Protein AF-A0A0U2VR67-F1 (afdb_monomer_lite)

Secondary structure (DSSP, 8-state):
----------S--------------------S-S---HHHHHHHHHHHHHHHHHHHHHHHHHHHHHTTBSSTT--SB-SSPPHHHHHHHHHHHHTS--SGGGGT--GGG--GGGHHHHHHHHHHHHHHHHHHHHHHHHHHHHHTBSS--S-TTT--GGG--B-TT--HHHHHHHHHHS-----HHHHHHHHHHHHHHHHHHHHHHHHHHHHHHEETTEE-TT--HHHHHHHHHHHTT---HHHHHHHHHHHHHHHHHHHHHHTT----------PPP-

Structure (mmCIF, N/CA/C/O backbone):
data_AF-A0A0U2VR67-F1
#
_entry.id   AF-A0A0U2VR67-F1
#
loop_
_atom_site.group_PDB
_atom_site.id
_atom_site.type_symbol
_atom_site.label_atom_id
_atom_site.label_alt_id
_atom_site.label_comp_id
_atom_site.label_asym_id
_atom_site.label_entity_id
_atom_site.label_seq_id
_atom_site.pdbx_PDB_ins_code
_atom_site.Cartn_x
_atom_site.Cartn_y
_atom_site.Cartn_z
_atom_site.occupancy
_atom_site.B_iso_or_equiv
_atom_site.auth_seq_id
_atom_site.auth_comp_id
_atom_site.auth_asym_id
_atom_site.auth_atom_id
_atom_site.pdbx_PDB_model_num
ATOM 1 N N . MET A 1 1 ? -10.948 52.887 -12.439 1.00 29.08 1 MET A N 1
ATOM 2 C CA . MET A 1 1 ? -10.586 53.189 -11.040 1.00 29.08 1 MET A CA 1
ATOM 3 C C . MET A 1 1 ? -10.569 51.850 -10.308 1.00 29.08 1 MET A C 1
ATOM 5 O O . MET A 1 1 ? -11.607 51.211 -10.337 1.00 29.08 1 MET A O 1
ATOM 9 N N . LEU A 1 2 ? -9.396 51.448 -9.772 1.00 32.97 2 LEU A N 1
ATOM 10 C CA . LEU A 1 2 ? -9.090 50.248 -8.942 1.00 32.97 2 LEU A CA 1
ATOM 11 C C . LEU A 1 2 ? -9.252 48.885 -9.667 1.00 32.97 2 LEU A C 1
ATOM 13 O O . LEU A 1 2 ? -10.352 48.559 -10.080 1.00 32.97 2 LEU A O 1
ATOM 17 N N . LYS A 1 3 ? -8.256 48.034 -9.977 1.00 25.97 3 LYS A N 1
ATOM 18 C CA . LYS A 1 3 ? -6.898 47.690 -9.478 1.00 25.97 3 LYS A CA 1
ATOM 19 C C . LYS A 1 3 ? -6.829 47.134 -8.046 1.00 25.97 3 LYS A C 1
ATOM 21 O O . LYS A 1 3 ? -6.960 47.918 -7.116 1.00 25.97 3 LYS A O 1
ATOM 26 N N . PHE A 1 4 ? -6.607 45.813 -7.942 1.00 26.59 4 PHE A N 1
ATOM 27 C CA . PHE A 1 4 ? -5.600 45.044 -7.159 1.00 26.59 4 PHE A CA 1
ATOM 28 C C . PHE A 1 4 ? -6.009 43.546 -7.243 1.00 26.59 4 PHE A C 1
ATOM 30 O O . PHE A 1 4 ? -7.147 43.225 -6.923 1.00 26.59 4 PHE A O 1
ATOM 37 N N . GLU A 1 5 ? -5.295 42.636 -7.930 1.00 25.64 5 GLU A N 1
ATOM 38 C CA . GLU A 1 5 ? -4.013 41.972 -7.560 1.00 25.64 5 GLU A CA 1
ATOM 39 C C . GLU A 1 5 ? -4.102 41.291 -6.174 1.00 25.64 5 GLU A C 1
ATOM 41 O O . GLU A 1 5 ? -4.457 41.950 -5.210 1.00 25.64 5 GLU A O 1
ATOM 46 N N . GLY A 1 6 ? -3.811 40.006 -5.950 1.00 23.75 6 GLY A N 1
ATOM 47 C CA . GLY A 1 6 ? -3.212 38.949 -6.760 1.00 23.75 6 GLY A CA 1
ATOM 48 C C . GLY A 1 6 ? -3.053 37.660 -5.924 1.00 23.75 6 GLY A C 1
ATOM 49 O O . GLY A 1 6 ? -3.634 37.536 -4.851 1.00 23.75 6 GLY A O 1
ATOM 50 N N . PHE A 1 7 ? -2.198 36.764 -6.425 1.00 28.36 7 PHE A N 1
ATOM 51 C CA . PHE A 1 7 ? -1.611 35.574 -5.785 1.00 28.36 7 PHE A CA 1
ATOM 52 C C . PHE A 1 7 ? -2.340 34.219 -5.906 1.00 28.36 7 PHE A C 1
ATOM 54 O O . PHE A 1 7 ? -3.269 33.901 -5.174 1.00 28.36 7 PHE A O 1
ATOM 61 N N . GLY A 1 8 ? -1.788 33.363 -6.780 1.00 27.86 8 GLY A N 1
ATOM 62 C CA . GLY A 1 8 ? -1.538 31.972 -6.392 1.00 27.86 8 GLY A CA 1
ATOM 63 C C . GLY A 1 8 ? -2.266 30.843 -7.121 1.00 27.86 8 GLY A C 1
ATOM 64 O O . GLY A 1 8 ? -2.363 29.769 -6.546 1.00 27.86 8 GLY A O 1
ATOM 65 N N . ARG A 1 9 ? -2.755 31.007 -8.359 1.00 27.58 9 ARG A N 1
ATOM 66 C CA . ARG A 1 9 ? -3.125 29.848 -9.207 1.00 27.58 9 ARG A CA 1
ATOM 67 C C . ARG A 1 9 ? -1.921 29.352 -10.008 1.00 27.58 9 ARG A C 1
ATOM 69 O O . ARG A 1 9 ? -1.903 29.419 -11.231 1.00 27.58 9 ARG A O 1
ATOM 76 N N . GLU A 1 10 ? -0.920 28.861 -9.294 1.00 32.91 10 GLU A N 1
ATOM 77 C CA . GLU A 1 10 ? 0.080 27.940 -9.831 1.00 32.91 10 GLU A CA 1
ATOM 78 C C . GLU A 1 10 ? 0.024 26.650 -9.010 1.00 32.91 10 GLU A C 1
ATOM 80 O O . GLU A 1 10 ? -0.264 26.718 -7.819 1.00 32.91 10 GLU A O 1
ATOM 85 N N . LYS A 1 11 ? 0.330 25.512 -9.649 1.00 31.08 11 LYS A N 1
ATOM 86 C CA . LYS A 1 11 ? 0.384 24.129 -9.118 1.00 31.08 11 LYS A CA 1
ATOM 87 C C . LYS A 1 11 ? -0.754 23.164 -9.465 1.00 31.08 11 LYS A C 1
ATOM 89 O O . LYS A 1 11 ? -0.976 22.214 -8.738 1.00 31.08 11 LYS A O 1
ATOM 94 N N . VAL A 1 12 ? -1.390 23.295 -10.630 1.00 33.47 12 VAL A N 1
ATOM 95 C CA . VAL A 1 12 ? -2.018 22.116 -11.263 1.00 33.47 12 VAL A CA 1
ATOM 96 C C . VAL A 1 12 ? -1.742 22.141 -12.762 1.00 33.47 12 VAL A C 1
ATOM 98 O O . VAL A 1 12 ? -2.605 22.448 -13.581 1.00 33.47 12 VAL A O 1
ATOM 101 N N . LYS A 1 13 ? -0.493 21.860 -13.138 1.00 26.84 13 LYS A N 1
ATOM 102 C CA . LYS A 1 13 ? -0.198 21.376 -14.488 1.00 26.84 13 LYS A CA 1
ATOM 103 C C . LYS A 1 13 ? -0.127 19.860 -14.394 1.00 26.84 13 LYS A C 1
ATOM 105 O O . LYS A 1 13 ? 0.879 19.318 -13.960 1.00 26.84 13 LYS A O 1
ATOM 110 N N . LYS A 1 14 ? -1.241 19.226 -14.767 1.00 32.34 14 LYS A N 1
ATOM 111 C CA . LYS A 1 14 ? -1.333 17.818 -15.155 1.00 32.34 14 LYS A CA 1
ATOM 112 C C . LYS A 1 14 ? -0.091 17.449 -15.967 1.00 32.34 14 LYS A C 1
ATOM 114 O O . LYS A 1 14 ? 0.096 17.995 -17.056 1.00 32.34 14 LYS A O 1
ATOM 119 N N . ILE A 1 15 ? 0.738 16.550 -15.448 1.00 32.91 15 ILE A N 1
ATOM 120 C CA . ILE A 1 15 ? 1.781 15.884 -16.228 1.00 32.91 15 ILE A CA 1
ATOM 121 C C . ILE A 1 15 ? 1.063 14.802 -17.035 1.00 32.91 15 ILE A C 1
ATOM 123 O O . ILE A 1 15 ? 1.080 13.628 -16.713 1.00 32.91 15 ILE A O 1
ATOM 127 N N . ILE A 1 16 ? 0.339 15.243 -18.060 1.00 37.31 16 ILE A N 1
ATOM 128 C CA . ILE A 1 16 ? 0.017 14.415 -19.213 1.00 37.31 16 ILE A CA 1
ATOM 129 C C . ILE A 1 16 ? 1.003 14.892 -20.273 1.00 37.31 16 ILE A C 1
ATOM 131 O O . ILE A 1 16 ? 0.710 15.813 -21.037 1.00 37.31 16 ILE A O 1
ATOM 135 N N . TYR A 1 17 ? 2.206 14.321 -20.279 1.00 30.78 17 TYR A N 1
ATOM 136 C CA . TYR A 1 17 ? 3.020 14.349 -21.488 1.00 30.78 17 TYR A CA 1
ATOM 137 C C . TYR A 1 17 ? 2.596 13.159 -22.339 1.00 30.78 17 TYR A C 1
ATOM 139 O O . TYR A 1 17 ? 3.186 12.087 -22.324 1.00 30.78 17 TYR A O 1
ATOM 147 N N . ILE A 1 18 ? 1.510 13.396 -23.077 1.00 34.84 18 ILE A N 1
ATOM 148 C CA . ILE A 1 18 ? 1.214 12.698 -24.321 1.00 34.84 18 ILE A CA 1
ATOM 149 C C . ILE A 1 18 ? 2.479 12.733 -25.179 1.00 34.84 18 ILE A C 1
ATOM 151 O O . ILE A 1 18 ? 2.999 13.801 -25.504 1.00 34.84 18 ILE A O 1
ATOM 155 N N . ILE A 1 19 ? 2.933 11.537 -25.536 1.00 46.66 19 ILE A N 1
ATOM 156 C CA . ILE A 1 19 ? 3.817 11.196 -26.647 1.00 46.66 19 ILE A CA 1
ATOM 157 C C . ILE A 1 19 ? 3.742 12.243 -27.769 1.00 46.66 19 ILE A C 1
ATOM 159 O O . ILE A 1 19 ? 2.814 12.220 -28.574 1.00 46.66 19 ILE A O 1
ATOM 163 N N . VAL A 1 20 ? 4.752 13.114 -27.857 1.00 37.44 20 VAL A N 1
ATOM 164 C CA . VAL A 1 20 ? 5.219 13.724 -29.113 1.00 37.44 20 VAL A CA 1
ATOM 165 C C . VAL A 1 20 ? 6.720 14.023 -28.993 1.00 37.44 20 VAL A C 1
ATOM 167 O O . VAL A 1 20 ? 7.146 15.172 -28.970 1.00 37.44 20 VAL A O 1
ATOM 170 N N . ILE A 1 21 ? 7.554 12.984 -28.976 1.00 36.94 21 ILE A N 1
ATOM 171 C CA . ILE A 1 21 ? 8.867 13.077 -29.634 1.00 36.94 21 ILE A CA 1
ATOM 172 C C . ILE A 1 21 ? 8.792 12.168 -30.862 1.00 36.94 21 ILE A C 1
ATOM 174 O O . ILE A 1 21 ? 9.460 11.151 -30.995 1.00 36.94 21 ILE A O 1
ATOM 178 N N . ILE A 1 22 ? 7.865 12.507 -31.764 1.00 43.94 22 ILE A N 1
ATOM 179 C CA . ILE A 1 22 ? 7.882 12.010 -33.136 1.00 43.94 22 ILE A CA 1
ATOM 180 C C . ILE A 1 22 ? 8.526 13.100 -33.978 1.00 43.94 22 ILE A C 1
ATOM 182 O O . ILE A 1 22 ? 7.952 14.169 -34.168 1.00 43.94 22 ILE A O 1
ATOM 186 N N . GLY A 1 23 ? 9.672 12.763 -34.560 1.00 38.38 23 GLY A N 1
ATOM 187 C CA . GLY A 1 23 ? 10.041 13.292 -35.863 1.00 38.38 23 GLY A CA 1
ATOM 188 C C . GLY A 1 23 ? 11.130 14.349 -35.862 1.00 38.38 23 GLY A C 1
ATOM 189 O O . GLY A 1 23 ? 10.872 15.502 -36.178 1.00 38.38 23 GLY A O 1
ATOM 190 N N . SER A 1 24 ? 12.373 13.904 -35.715 1.00 35.94 24 SER A N 1
ATOM 191 C CA . SER A 1 24 ? 13.436 14.395 -36.591 1.00 35.94 24 SER A CA 1
ATOM 192 C C . SER A 1 24 ? 14.628 13.447 -36.551 1.00 35.94 24 SER A C 1
ATOM 194 O O . SER A 1 24 ? 15.535 13.614 -35.743 1.00 35.94 24 SER A O 1
ATOM 196 N N . ILE A 1 25 ? 14.666 12.495 -37.492 1.00 40.94 25 ILE A N 1
ATOM 197 C CA . ILE A 1 25 ? 15.941 11.968 -37.999 1.00 40.94 25 ILE A CA 1
ATOM 198 C C . ILE A 1 25 ? 16.571 13.126 -38.785 1.00 40.94 25 ILE A C 1
ATOM 200 O O . ILE A 1 25 ? 16.468 13.218 -40.008 1.00 40.94 25 ILE A O 1
ATOM 204 N N . GLY A 1 26 ? 17.115 14.098 -38.058 1.00 39.12 26 GLY A N 1
ATOM 205 C CA . GLY A 1 26 ? 17.893 15.184 -38.622 1.00 39.12 26 GLY A CA 1
ATOM 206 C C . GLY A 1 26 ? 19.278 14.647 -38.911 1.00 39.12 26 GLY A C 1
ATOM 207 O O . GLY A 1 26 ? 20.152 14.773 -38.063 1.00 39.12 26 GLY A O 1
ATOM 208 N N . ILE A 1 27 ? 19.451 14.037 -40.090 1.00 48.00 27 ILE A N 1
ATOM 209 C CA . ILE A 1 27 ? 20.766 13.665 -40.610 1.00 48.00 27 ILE A CA 1
ATOM 210 C C . ILE A 1 27 ? 21.625 14.928 -40.630 1.00 48.00 27 ILE A C 1
ATOM 212 O O . ILE A 1 27 ? 21.532 15.736 -41.552 1.00 48.00 27 ILE A O 1
ATOM 216 N N . CYS A 1 28 ? 22.486 15.070 -39.632 1.00 44.22 28 CYS A N 1
ATOM 217 C CA . CYS A 1 28 ? 23.573 16.041 -39.639 1.00 44.22 28 CYS A CA 1
ATOM 218 C C . CYS A 1 28 ? 24.905 15.336 -39.379 1.00 44.22 28 CYS A C 1
ATOM 220 O O . CYS A 1 28 ? 25.795 15.871 -38.733 1.00 44.22 28 CYS A O 1
ATOM 222 N N . PHE A 1 29 ? 25.087 14.168 -40.000 1.00 47.03 29 PHE A N 1
ATOM 223 C CA . PHE A 1 29 ? 26.407 13.572 -40.234 1.00 47.03 29 PHE A CA 1
ATOM 224 C C . PHE A 1 29 ? 27.179 14.262 -41.384 1.00 47.03 29 PHE A C 1
ATOM 226 O O . PHE A 1 29 ? 28.139 13.720 -41.929 1.00 47.03 29 PHE A O 1
ATOM 233 N N . LEU A 1 30 ? 26.742 15.451 -41.813 1.00 48.75 30 LEU A N 1
ATOM 234 C CA . LEU A 1 30 ? 27.303 16.182 -42.950 1.00 48.75 30 LEU A CA 1
ATOM 235 C C . LEU A 1 30 ? 28.079 17.407 -42.479 1.00 48.75 30 LEU A C 1
ATOM 237 O O . LEU A 1 30 ? 27.699 18.550 -42.720 1.00 48.75 30 LEU A O 1
ATOM 241 N N . GLY A 1 31 ? 29.207 17.151 -41.826 1.00 44.34 31 GLY A N 1
ATOM 242 C CA . GLY A 1 31 ? 30.124 18.215 -41.461 1.00 44.34 31 GLY A CA 1
ATOM 243 C C . GLY A 1 31 ? 31.459 17.723 -40.935 1.00 44.34 31 GLY A C 1
ATOM 244 O O . GLY A 1 31 ? 31.757 18.015 -39.793 1.00 44.34 31 GLY A O 1
ATOM 245 N N . ILE A 1 32 ? 32.256 17.011 -41.745 1.00 42.25 32 ILE A N 1
ATOM 246 C CA . ILE A 1 32 ? 33.697 17.279 -41.944 1.00 42.25 32 ILE A CA 1
ATOM 247 C C . ILE A 1 32 ? 34.245 16.426 -43.108 1.00 42.25 32 ILE A C 1
ATOM 249 O O . ILE A 1 32 ? 33.842 15.298 -43.372 1.00 42.25 32 ILE A O 1
ATOM 253 N N . ARG A 1 33 ? 35.122 17.089 -43.861 1.00 41.94 33 ARG A N 1
ATOM 254 C CA . ARG A 1 33 ? 35.670 16.824 -45.194 1.00 41.94 33 ARG A CA 1
ATOM 255 C C . ARG A 1 33 ? 36.552 15.571 -45.335 1.00 41.94 33 ARG A C 1
ATOM 257 O O . ARG A 1 33 ? 37.476 15.363 -44.565 1.00 41.94 33 ARG A O 1
ATOM 264 N N . SER A 1 34 ? 36.331 14.874 -46.455 1.00 50.69 34 SER A N 1
ATOM 265 C CA . SER A 1 34 ? 37.327 14.298 -47.384 1.00 50.69 34 SER A CA 1
ATOM 266 C C . SER A 1 34 ? 38.571 13.596 -46.807 1.00 50.69 34 SER A C 1
ATOM 268 O O . SER A 1 34 ? 39.655 14.172 -46.790 1.00 50.69 34 SER A O 1
ATOM 270 N N . ASN A 1 35 ? 38.426 12.319 -46.452 1.00 48.91 35 ASN A N 1
ATOM 271 C CA . ASN A 1 35 ? 39.050 11.166 -47.126 1.00 48.91 35 ASN A CA 1
ATOM 272 C C . ASN A 1 35 ? 38.434 9.916 -46.471 1.00 48.91 35 ASN A C 1
ATOM 274 O O . ASN A 1 35 ? 38.693 9.633 -45.307 1.00 48.91 35 ASN A O 1
ATOM 278 N N . MET A 1 36 ? 37.494 9.257 -47.150 1.00 51.44 36 MET A N 1
ATOM 279 C CA . MET A 1 36 ? 36.673 8.206 -46.541 1.00 51.44 36 MET A CA 1
ATOM 280 C C . MET A 1 36 ? 37.451 6.895 -46.417 1.00 51.44 36 MET A C 1
ATOM 282 O O . MET A 1 36 ? 37.454 6.087 -47.344 1.00 51.44 36 MET A O 1
ATOM 286 N N . ASP A 1 37 ? 38.043 6.650 -45.252 1.00 65.88 37 ASP A N 1
ATOM 287 C CA . ASP A 1 37 ? 38.474 5.305 -44.886 1.00 65.88 37 ASP A CA 1
ATOM 288 C C . ASP A 1 37 ? 37.240 4.406 -44.716 1.00 65.88 37 ASP A C 1
ATOM 290 O O . ASP A 1 37 ? 36.271 4.750 -44.032 1.00 65.88 37 ASP A O 1
ATOM 294 N N . GLN A 1 38 ? 37.271 3.226 -45.341 1.00 69.38 38 GLN A N 1
ATOM 295 C CA . GLN A 1 38 ? 36.195 2.226 -45.290 1.00 69.38 38 GLN A CA 1
ATOM 296 C C . GLN A 1 38 ? 35.821 1.840 -43.844 1.00 69.38 38 GLN A C 1
ATOM 298 O O . GLN A 1 38 ? 34.693 1.434 -43.571 1.00 69.38 38 GLN A O 1
ATOM 303 N N . GLU A 1 39 ? 36.761 1.989 -42.910 1.00 66.94 39 GLU A N 1
ATOM 304 C CA . GLU A 1 39 ? 36.570 1.744 -41.482 1.00 66.94 39 GLU A CA 1
ATOM 305 C C . GLU A 1 39 ? 35.612 2.752 -40.826 1.00 66.94 39 GLU A C 1
ATOM 307 O O . GLU A 1 39 ? 34.780 2.362 -40.009 1.00 66.94 39 GLU A O 1
ATOM 312 N N . TYR A 1 40 ? 35.673 4.030 -41.212 1.00 68.88 40 TYR A N 1
ATOM 313 C CA . TYR A 1 40 ? 34.804 5.063 -40.647 1.00 68.88 40 TYR A CA 1
ATOM 314 C C . TYR A 1 40 ? 33.347 4.865 -41.076 1.00 68.88 40 TYR A C 1
ATOM 316 O O . TYR A 1 40 ? 32.454 4.887 -40.237 1.00 68.88 40 TYR A O 1
ATOM 324 N N . GLN A 1 41 ? 33.102 4.564 -42.357 1.00 69.12 41 GLN A N 1
ATOM 325 C CA . GLN A 1 41 ? 31.749 4.263 -42.848 1.00 69.12 41 GLN A CA 1
ATOM 326 C C . GLN A 1 41 ? 31.124 3.064 -42.127 1.00 69.12 41 GLN A C 1
ATOM 328 O O . GLN A 1 41 ? 29.969 3.127 -41.720 1.00 69.12 41 GLN A O 1
ATOM 333 N N . ARG A 1 42 ? 31.903 2.003 -41.871 1.00 73.81 42 ARG A N 1
ATOM 334 C CA . ARG A 1 42 ? 31.421 0.843 -41.102 1.00 73.81 42 ARG A CA 1
ATOM 335 C C . ARG A 1 42 ? 31.013 1.213 -39.675 1.00 73.81 42 ARG A C 1
ATOM 337 O O . ARG A 1 42 ? 30.021 0.680 -39.188 1.00 73.81 42 ARG A O 1
ATOM 344 N N . LYS A 1 43 ? 31.748 2.117 -39.016 1.00 74.12 43 LYS A N 1
ATOM 345 C CA . LYS A 1 43 ? 31.397 2.617 -37.674 1.00 74.12 43 LYS A CA 1
ATOM 346 C C . LYS A 1 43 ? 30.098 3.423 -37.701 1.00 74.12 43 LYS A C 1
ATOM 348 O O . LYS A 1 43 ? 29.245 3.216 -36.845 1.00 74.12 43 LYS A O 1
ATOM 353 N N . VAL A 1 44 ? 29.905 4.263 -38.719 1.00 72.81 44 VAL A N 1
ATOM 354 C CA . VAL A 1 44 ? 28.663 5.031 -38.906 1.00 72.81 44 VAL A CA 1
ATOM 355 C C . VAL A 1 44 ? 27.467 4.117 -39.185 1.00 72.81 44 VAL A C 1
ATOM 357 O O . VAL A 1 44 ? 26.413 4.285 -38.574 1.00 72.81 44 VAL A O 1
ATOM 360 N N . ASP A 1 45 ? 27.618 3.127 -40.065 1.00 76.38 45 ASP A N 1
ATOM 361 C CA . ASP A 1 45 ? 26.551 2.172 -40.384 1.00 76.38 45 ASP A CA 1
ATOM 362 C C . ASP A 1 45 ? 26.187 1.299 -39.174 1.00 76.38 45 ASP A C 1
ATOM 364 O O . ASP A 1 45 ? 25.004 1.080 -38.895 1.00 76.38 45 ASP A O 1
ATOM 368 N N . TYR A 1 46 ? 27.191 0.853 -38.410 1.00 81.00 46 TYR A N 1
ATOM 369 C CA . TYR A 1 46 ? 26.984 0.141 -37.149 1.00 81.00 46 TYR A CA 1
ATOM 370 C C . TYR A 1 46 ? 26.241 1.009 -36.127 1.00 81.00 46 TYR A C 1
ATOM 372 O O . TYR A 1 46 ? 25.256 0.546 -35.548 1.00 81.00 46 TYR A O 1
ATOM 380 N N . ALA A 1 47 ? 26.652 2.268 -35.944 1.00 76.75 47 ALA A N 1
ATOM 381 C CA . ALA A 1 47 ? 25.990 3.195 -35.032 1.00 76.75 47 ALA A CA 1
ATOM 382 C C . ALA A 1 47 ? 24.522 3.408 -35.429 1.00 76.75 47 ALA A C 1
ATOM 384 O O . ALA A 1 47 ? 23.636 3.186 -34.609 1.00 76.75 47 ALA A O 1
ATOM 385 N N . LYS A 1 48 ? 24.235 3.703 -36.705 1.00 78.50 48 LYS A N 1
ATOM 386 C CA . LYS A 1 48 ? 22.860 3.874 -37.213 1.00 78.50 48 LYS A CA 1
ATOM 387 C C . LYS A 1 48 ? 21.990 2.637 -37.008 1.00 78.50 48 LYS A C 1
ATOM 389 O O . LYS A 1 48 ? 20.847 2.750 -36.564 1.00 78.50 48 LYS A O 1
ATOM 394 N N . SER A 1 49 ? 22.510 1.452 -37.336 1.00 82.25 49 SER A N 1
ATOM 395 C CA . SER A 1 49 ? 21.769 0.204 -37.132 1.00 82.25 49 SER A CA 1
ATOM 396 C C . SER A 1 49 ? 21.522 -0.069 -35.651 1.00 82.25 49 SER A C 1
ATOM 398 O O . SER A 1 49 ? 20.458 -0.576 -35.299 1.00 82.25 49 SER A O 1
ATOM 400 N N . THR A 1 50 ? 22.491 0.246 -34.793 1.00 83.25 50 THR A N 1
ATOM 401 C CA . THR A 1 50 ? 22.371 0.052 -33.347 1.00 83.25 50 THR A CA 1
ATOM 402 C C . THR A 1 50 ? 21.338 1.013 -32.770 1.00 83.25 50 THR A C 1
ATOM 404 O O . THR A 1 50 ? 20.415 0.535 -32.127 1.00 83.25 50 THR A O 1
ATOM 407 N N . ILE A 1 51 ? 21.384 2.312 -33.098 1.00 81.75 51 ILE A N 1
ATOM 408 C CA . ILE A 1 51 ? 20.368 3.299 -32.681 1.00 81.75 51 ILE A CA 1
ATOM 409 C C . ILE A 1 51 ? 18.968 2.809 -33.043 1.00 81.75 51 ILE A C 1
ATOM 411 O O . ILE A 1 51 ? 18.110 2.708 -32.177 1.00 81.75 51 ILE A O 1
ATOM 415 N N . LYS A 1 52 ? 18.744 2.413 -34.304 1.00 84.88 52 LYS A N 1
ATOM 416 C CA . LYS A 1 52 ? 17.433 1.916 -34.748 1.00 84.88 52 LYS A CA 1
ATOM 417 C C . LYS A 1 52 ? 16.947 0.726 -33.913 1.00 84.88 52 LYS A C 1
ATOM 419 O O . LYS A 1 52 ? 15.757 0.634 -33.609 1.00 84.88 52 LYS A O 1
ATOM 424 N N . ASN A 1 53 ? 17.851 -0.191 -33.570 1.00 88.44 53 ASN A N 1
ATOM 425 C CA . ASN A 1 53 ? 17.527 -1.357 -32.754 1.00 88.44 53 ASN A CA 1
ATOM 426 C C . ASN A 1 53 ? 17.233 -0.970 -31.299 1.00 88.44 53 ASN A C 1
ATOM 428 O O . ASN A 1 53 ? 16.258 -1.468 -30.742 1.00 88.44 53 ASN A O 1
ATOM 432 N N . GLU A 1 54 ? 18.022 -0.078 -30.700 1.00 87.94 54 GLU A N 1
ATOM 433 C CA . GLU A 1 54 ? 17.812 0.393 -29.327 1.00 87.94 54 GLU A CA 1
ATOM 434 C C . GLU A 1 54 ? 16.533 1.230 -29.206 1.00 87.94 54 GLU A C 1
ATOM 436 O O . GLU A 1 54 ? 15.732 0.972 -28.317 1.00 87.94 54 GLU A O 1
ATOM 441 N N . THR A 1 55 ? 16.226 2.110 -30.163 1.00 86.88 55 THR A N 1
ATOM 442 C CA . THR A 1 55 ? 14.928 2.807 -30.227 1.00 86.88 55 THR A CA 1
ATOM 443 C C . THR A 1 55 ? 13.757 1.818 -30.280 1.00 86.88 55 THR A C 1
ATOM 445 O O . THR A 1 55 ? 12.720 2.022 -29.649 1.00 86.88 55 THR A O 1
ATOM 448 N N . ALA A 1 56 ? 13.896 0.715 -31.024 1.00 89.12 56 ALA A N 1
ATOM 449 C CA . ALA A 1 56 ? 12.872 -0.328 -31.065 1.00 89.12 56 ALA A CA 1
ATOM 450 C C . ALA A 1 56 ? 12.782 -1.126 -29.752 1.00 89.12 56 ALA A C 1
ATOM 452 O O . ALA A 1 56 ? 11.695 -1.594 -29.403 1.00 89.12 56 ALA A O 1
ATOM 453 N N . LYS A 1 57 ? 13.893 -1.296 -29.023 1.00 93.06 57 LYS A N 1
ATOM 454 C CA . LYS A 1 57 ? 13.891 -1.881 -27.675 1.00 93.06 57 LYS A CA 1
ATOM 455 C C . LYS A 1 57 ? 13.221 -0.950 -26.674 1.00 93.06 57 LYS A C 1
ATOM 457 O O . LYS A 1 57 ? 12.316 -1.418 -26.001 1.00 93.06 57 LYS A O 1
ATOM 462 N N . VAL A 1 58 ? 13.560 0.340 -26.652 1.00 92.25 58 VAL A N 1
ATOM 463 C CA . VAL A 1 58 ? 12.916 1.350 -25.791 1.00 92.25 58 VAL A CA 1
ATOM 464 C C . VAL A 1 58 ? 11.395 1.278 -25.926 1.00 92.25 58 VAL A C 1
ATOM 466 O O . VAL A 1 58 ? 10.701 1.097 -24.935 1.00 92.25 58 VAL A O 1
ATOM 469 N N . LYS A 1 59 ? 10.868 1.278 -27.158 1.00 91.19 59 LYS A N 1
ATOM 470 C CA . LYS A 1 59 ? 9.416 1.165 -27.415 1.00 91.19 59 LYS A CA 1
ATOM 471 C C . LYS A 1 59 ? 8.801 -0.143 -26.921 1.00 91.19 59 LYS A C 1
ATOM 473 O O . LYS A 1 59 ? 7.634 -0.186 -26.546 1.00 91.19 59 LYS A O 1
ATOM 478 N N . ARG A 1 60 ? 9.558 -1.237 -26.983 1.00 95.12 60 ARG A N 1
ATOM 479 C CA . ARG A 1 60 ? 9.103 -2.542 -26.494 1.00 95.12 60 ARG A CA 1
ATOM 480 C C . ARG A 1 60 ? 9.047 -2.560 -24.972 1.00 95.12 60 ARG A C 1
ATOM 482 O O . ARG A 1 60 ? 8.055 -3.039 -24.438 1.00 95.12 60 ARG A O 1
ATOM 489 N N . ILE A 1 61 ? 10.085 -2.040 -24.323 1.00 95.94 61 ILE A N 1
ATOM 490 C CA . ILE A 1 61 ? 10.173 -1.945 -22.867 1.00 95.94 61 ILE A CA 1
ATOM 491 C C . ILE A 1 61 ? 9.070 -1.016 -22.350 1.00 95.94 61 ILE A C 1
ATOM 493 O O . ILE A 1 61 ? 8.349 -1.407 -21.444 1.00 95.94 61 ILE A O 1
ATOM 497 N N . ASP A 1 62 ? 8.852 0.143 -22.980 1.00 94.12 62 ASP A N 1
ATOM 498 C CA . ASP A 1 62 ? 7.758 1.064 -22.623 1.00 94.12 62 ASP A CA 1
ATOM 499 C C . ASP A 1 62 ? 6.395 0.361 -22.667 1.00 94.12 62 ASP A C 1
ATOM 501 O O . ASP A 1 62 ? 5.611 0.441 -21.728 1.00 94.12 62 ASP A O 1
ATOM 505 N N . LYS A 1 63 ? 6.151 -0.444 -23.708 1.00 93.94 63 LYS A N 1
ATOM 506 C CA . LYS A 1 63 ? 4.929 -1.248 -23.801 1.00 93.94 63 LYS A CA 1
ATOM 507 C C . LYS A 1 63 ? 4.819 -2.308 -22.697 1.00 93.94 63 LYS A C 1
ATOM 509 O O . LYS A 1 63 ? 3.713 -2.604 -22.260 1.00 93.94 63 LYS A O 1
ATOM 514 N N . GLN A 1 64 ? 5.929 -2.911 -22.270 1.00 94.81 64 GLN A N 1
ATOM 515 C CA . GLN A 1 64 ? 5.928 -3.852 -21.143 1.00 94.81 64 GLN A CA 1
ATOM 516 C C . GLN A 1 64 ? 5.655 -3.133 -19.818 1.00 94.81 64 GLN A C 1
ATOM 518 O O . GLN A 1 64 ? 4.914 -3.660 -18.999 1.00 94.81 64 GLN A O 1
ATOM 523 N N . ILE A 1 65 ? 6.196 -1.925 -19.634 1.00 95.12 65 ILE A N 1
ATOM 524 C CA . ILE A 1 65 ? 5.910 -1.065 -18.480 1.00 95.12 65 ILE A CA 1
ATOM 525 C C . ILE A 1 65 ? 4.428 -0.683 -18.443 1.00 95.12 65 ILE A C 1
ATOM 527 O O . ILE A 1 65 ? 3.797 -0.827 -17.404 1.00 95.12 65 ILE A O 1
ATOM 531 N N . GLN A 1 66 ? 3.842 -0.276 -19.572 1.00 93.75 66 GLN A N 1
ATOM 532 C CA . GLN A 1 66 ? 2.411 0.054 -19.665 1.00 93.75 66 GLN A CA 1
ATOM 533 C C . GLN A 1 66 ? 1.506 -1.105 -19.237 1.00 93.75 66 GLN A C 1
ATOM 535 O O . GLN A 1 66 ? 0.461 -0.883 -18.641 1.00 93.75 66 GLN A O 1
ATOM 540 N N . GLN A 1 67 ? 1.920 -2.352 -19.482 1.00 93.19 67 GLN A N 1
ATOM 541 C CA . GLN A 1 67 ? 1.178 -3.541 -19.047 1.00 93.19 67 GLN A CA 1
ATOM 542 C C . GLN A 1 67 ? 1.198 -3.766 -17.529 1.00 93.19 67 GLN A C 1
ATOM 544 O O . GLN A 1 67 ? 0.463 -4.624 -17.049 1.00 93.19 67 GLN A O 1
ATOM 549 N N . LEU A 1 68 ? 2.032 -3.039 -16.782 1.00 94.81 68 LEU A N 1
ATOM 550 C CA . LEU A 1 68 ? 2.047 -3.060 -15.318 1.00 94.81 68 LEU A CA 1
ATOM 551 C C . LEU A 1 68 ? 1.034 -2.082 -14.708 1.00 94.81 68 LEU A C 1
ATOM 553 O O . LEU A 1 68 ? 0.774 -2.153 -13.508 1.00 94.81 68 LEU A O 1
ATOM 557 N N . TYR A 1 69 ? 0.454 -1.194 -15.515 1.00 93.81 69 TYR A N 1
ATOM 558 C CA . TYR A 1 69 ? -0.586 -0.262 -15.100 1.00 93.81 69 TYR A CA 1
ATOM 559 C C . TYR A 1 69 ? -1.977 -0.768 -15.500 1.00 93.81 69 TYR A C 1
ATOM 561 O O . TYR A 1 69 ? -2.134 -1.561 -16.429 1.00 93.81 69 TYR A O 1
ATOM 569 N N . GLN A 1 70 ? -3.002 -0.310 -14.779 1.00 91.81 70 GLN A N 1
ATOM 570 C CA . GLN A 1 70 ? -4.402 -0.628 -15.074 1.00 91.81 70 GLN A CA 1
ATOM 571 C C . GLN A 1 70 ? -4.885 0.040 -16.367 1.00 91.81 70 GLN A C 1
ATOM 573 O O . GLN A 1 70 ? -5.736 -0.506 -17.070 1.00 91.81 70 GLN A O 1
ATOM 578 N N . ASP A 1 71 ? -4.353 1.224 -16.672 1.00 89.06 71 ASP A N 1
ATOM 579 C CA . ASP A 1 71 ? -4.727 2.022 -17.830 1.00 89.06 71 ASP A CA 1
ATOM 580 C C . ASP A 1 71 ? -3.575 2.911 -18.332 1.00 89.06 71 ASP A C 1
ATOM 582 O O . ASP A 1 71 ? -2.496 2.996 -17.740 1.00 89.06 71 ASP A O 1
ATOM 586 N N . ASP A 1 72 ? -3.837 3.609 -19.438 1.00 85.44 72 ASP A N 1
ATOM 587 C CA . ASP A 1 72 ? -2.890 4.520 -20.085 1.00 85.44 72 ASP A CA 1
ATOM 588 C C . ASP A 1 72 ? -2.627 5.815 -19.284 1.00 85.44 72 ASP A C 1
ATOM 590 O O . ASP A 1 72 ? -1.840 6.653 -19.725 1.00 85.44 72 ASP A O 1
ATOM 594 N N . GLN A 1 73 ? -3.320 6.059 -18.160 1.00 85.81 73 GLN A N 1
ATOM 595 C CA . GLN A 1 73 ? -3.001 7.185 -17.272 1.00 85.81 73 GLN A CA 1
ATOM 596 C C . GLN A 1 73 ? -1.816 6.873 -16.353 1.00 85.81 73 GLN A C 1
ATOM 598 O O . GLN A 1 73 ? -1.304 7.802 -15.732 1.00 85.81 73 GLN A O 1
ATOM 603 N N . GLU A 1 74 ? -1.371 5.610 -16.287 1.00 89.75 74 GLU A N 1
ATOM 604 C CA . GLU A 1 74 ? -0.211 5.163 -15.499 1.00 89.75 74 GLU A CA 1
ATOM 605 C C . GLU A 1 74 ? -0.314 5.545 -14.002 1.00 89.75 74 GLU A C 1
ATOM 607 O O . GLU A 1 74 ? 0.678 5.662 -13.279 1.00 89.75 74 GLU A O 1
ATOM 612 N N . ASP A 1 75 ? -1.540 5.739 -13.504 1.00 90.19 75 ASP A N 1
ATOM 613 C CA . ASP A 1 75 ? -1.782 6.152 -12.120 1.00 90.19 75 ASP A CA 1
ATOM 614 C C . ASP A 1 75 ? -1.773 4.920 -11.204 1.00 90.19 75 ASP A C 1
ATOM 616 O O . ASP A 1 75 ? -1.008 4.864 -10.240 1.00 90.19 75 ASP A O 1
ATOM 620 N N . PHE A 1 76 ? -2.543 3.885 -11.553 1.00 92.94 76 PHE A N 1
ATOM 621 C CA . PHE A 1 76 ? -2.718 2.680 -10.740 1.00 92.94 76 PHE A CA 1
ATOM 622 C C . PHE A 1 76 ? -2.056 1.450 -11.353 1.00 92.94 76 PHE A C 1
ATOM 624 O O . PHE A 1 76 ? -2.115 1.227 -12.561 1.00 92.94 76 PHE A O 1
ATOM 631 N N . LEU A 1 77 ? -1.453 0.629 -10.495 1.00 93.00 77 LEU A N 1
ATOM 632 C CA . LEU A 1 77 ? -0.819 -0.631 -10.868 1.00 93.00 77 LEU A CA 1
ATOM 633 C C . LEU A 1 77 ? -1.847 -1.755 -11.032 1.00 93.00 77 LEU A C 1
ATOM 635 O O . LEU A 1 77 ? -2.826 -1.837 -10.287 1.00 93.00 77 LEU A O 1
ATOM 639 N N . MET A 1 78 ? -1.617 -2.634 -12.005 1.00 90.19 78 MET A N 1
ATOM 640 C CA . MET A 1 78 ? -2.403 -3.852 -12.187 1.00 90.19 78 MET A CA 1
ATOM 641 C C . MET A 1 78 ? -1.952 -4.902 -11.170 1.00 90.19 78 MET A C 1
ATOM 643 O O . MET A 1 78 ? -0.839 -5.405 -11.265 1.00 90.19 78 MET A O 1
ATOM 647 N N . GLU A 1 79 ? -2.811 -5.272 -10.223 1.00 85.69 79 GLU A N 1
ATOM 648 C CA . GLU A 1 79 ? -2.488 -6.295 -9.224 1.00 85.69 79 GLU A CA 1
ATOM 649 C C . GLU A 1 79 ? -3.021 -7.686 -9.623 1.00 85.69 79 GLU A C 1
ATOM 651 O O . GLU A 1 79 ? -4.134 -7.789 -10.149 1.00 85.69 79 GLU A O 1
ATOM 656 N N . PRO A 1 80 ? -2.280 -8.779 -9.344 1.00 86.62 80 PRO A N 1
ATOM 657 C CA . PRO A 1 80 ? -0.916 -8.813 -8.810 1.00 86.62 80 PRO A CA 1
ATOM 658 C C . PRO A 1 80 ? 0.157 -8.588 -9.892 1.00 86.62 80 PRO A C 1
ATOM 660 O O . PRO A 1 80 ? 0.057 -9.126 -10.997 1.00 86.62 80 PRO A O 1
ATOM 663 N N . ILE A 1 81 ? 1.243 -7.886 -9.544 1.00 86.56 81 ILE A N 1
ATOM 664 C CA . ILE A 1 81 ? 2.436 -7.779 -10.406 1.00 86.56 81 ILE A CA 1
ATOM 665 C C . ILE A 1 81 ? 3.445 -8.896 -10.114 1.00 86.56 81 ILE A C 1
ATOM 667 O O . ILE A 1 81 ? 3.947 -9.023 -8.994 1.00 86.56 81 ILE A O 1
ATOM 671 N N . ASP A 1 82 ? 3.831 -9.633 -11.158 1.00 89.00 82 ASP A N 1
ATOM 672 C CA . ASP A 1 82 ? 4.919 -10.613 -11.112 1.00 89.00 82 ASP A CA 1
ATOM 673 C C . ASP A 1 82 ? 6.292 -9.929 -10.929 1.00 89.00 82 ASP A C 1
ATOM 675 O O . ASP A 1 82 ? 6.749 -9.143 -11.767 1.00 89.00 82 ASP A O 1
ATOM 679 N N . GLU A 1 83 ? 6.982 -10.256 -9.831 1.00 89.19 83 GLU A N 1
ATOM 680 C CA . GLU A 1 83 ? 8.329 -9.756 -9.540 1.00 89.19 83 GLU A CA 1
ATOM 681 C C . GLU A 1 83 ? 9.365 -10.118 -10.609 1.00 89.19 83 GLU A C 1
ATOM 683 O O . GLU A 1 83 ? 10.335 -9.378 -10.795 1.00 89.19 83 GLU A O 1
ATOM 688 N N . GLU A 1 84 ? 9.216 -11.261 -11.281 1.00 92.31 84 GLU A N 1
ATOM 689 C CA . GLU A 1 84 ? 10.139 -11.673 -12.333 1.00 92.31 84 GLU A CA 1
ATOM 690 C C . GLU A 1 84 ? 10.017 -10.752 -13.550 1.00 92.31 84 GLU A C 1
ATOM 692 O O . GLU A 1 84 ? 11.037 -10.334 -14.106 1.00 92.31 84 GLU A O 1
ATOM 697 N N . ILE A 1 85 ? 8.791 -10.358 -13.915 1.00 92.00 85 ILE A N 1
ATOM 698 C CA . ILE A 1 85 ? 8.538 -9.413 -15.012 1.00 92.00 85 ILE A CA 1
ATOM 699 C C . ILE A 1 85 ? 9.208 -8.071 -14.717 1.00 92.00 85 ILE A C 1
ATOM 701 O O . ILE A 1 85 ? 9.952 -7.564 -15.556 1.00 92.00 85 ILE A O 1
ATOM 705 N N . VAL A 1 86 ? 9.020 -7.537 -13.509 1.00 94.31 86 VAL A N 1
ATOM 706 C CA . VAL A 1 86 ? 9.649 -6.282 -13.069 1.00 94.31 86 VAL A CA 1
ATOM 707 C C . VAL A 1 86 ? 11.175 -6.366 -13.154 1.00 94.31 86 VAL A C 1
ATOM 709 O O . VAL A 1 86 ? 11.806 -5.534 -13.806 1.00 94.31 86 VAL A O 1
ATOM 712 N N . LYS A 1 87 ? 11.786 -7.410 -12.575 1.00 94.69 87 LYS A N 1
ATOM 713 C CA . LYS A 1 87 ? 13.250 -7.605 -12.604 1.00 94.69 87 LYS A CA 1
ATOM 714 C C . LYS A 1 87 ? 13.789 -7.743 -14.029 1.00 94.69 87 LYS A C 1
ATOM 716 O O . LYS A 1 87 ? 14.912 -7.316 -14.307 1.00 94.69 87 LYS A O 1
ATOM 721 N N . ASN A 1 88 ? 13.017 -8.358 -14.925 1.00 95.94 88 ASN A N 1
ATOM 722 C CA . ASN A 1 88 ? 13.375 -8.488 -16.333 1.00 95.94 88 ASN A CA 1
ATOM 723 C C . ASN A 1 88 ? 13.339 -7.135 -17.048 1.00 95.94 88 ASN A C 1
ATOM 725 O O . ASN A 1 88 ? 14.318 -6.801 -17.709 1.00 95.94 88 ASN A O 1
ATOM 729 N N . ILE A 1 89 ? 12.291 -6.333 -16.843 1.00 96.56 89 ILE A N 1
ATOM 730 C CA . ILE A 1 89 ? 12.189 -4.977 -17.400 1.00 96.56 89 ILE A CA 1
ATOM 731 C C . ILE A 1 89 ? 13.355 -4.105 -16.926 1.00 96.56 89 ILE A C 1
ATOM 733 O O . ILE A 1 89 ? 14.034 -3.492 -17.747 1.00 96.56 89 ILE A O 1
ATOM 737 N N . GLU A 1 90 ? 13.665 -4.096 -15.626 1.00 95.06 90 GLU A N 1
ATOM 738 C CA . GLU A 1 90 ? 14.803 -3.321 -15.118 1.00 95.06 90 GLU A CA 1
ATOM 739 C C . GLU A 1 90 ? 16.140 -3.765 -15.726 1.00 95.06 90 GLU A C 1
ATOM 741 O O . GLU A 1 90 ? 17.035 -2.950 -15.961 1.00 95.06 90 GLU A O 1
ATOM 746 N N . ARG A 1 91 ? 16.321 -5.075 -15.938 1.00 96.00 91 ARG A N 1
ATOM 747 C CA . ARG A 1 91 ? 17.521 -5.598 -16.597 1.00 96.00 91 ARG A CA 1
ATOM 748 C C . ARG A 1 91 ? 17.580 -5.127 -18.042 1.00 96.00 91 ARG A C 1
ATOM 750 O O . ARG A 1 91 ? 18.638 -4.678 -18.464 1.00 96.00 91 ARG A O 1
ATOM 757 N N . ASP A 1 92 ? 16.469 -5.199 -18.764 1.00 95.19 92 ASP A N 1
ATOM 758 C CA . ASP A 1 92 ? 16.400 -4.785 -20.161 1.00 95.19 92 ASP A CA 1
ATOM 759 C C . ASP A 1 92 ? 16.732 -3.292 -20.308 1.00 95.19 92 ASP A C 1
ATOM 761 O O . ASP A 1 92 ? 17.551 -2.951 -21.163 1.00 95.19 92 ASP A O 1
ATOM 765 N N . ILE A 1 93 ? 16.223 -2.431 -19.413 1.00 94.44 93 ILE A N 1
ATOM 766 C CA . ILE A 1 93 ? 16.585 -1.002 -19.346 1.00 94.44 93 ILE A CA 1
ATOM 767 C C . ILE A 1 93 ? 18.094 -0.835 -19.143 1.00 94.44 93 ILE A C 1
ATOM 769 O O . ILE A 1 93 ? 18.739 -0.163 -19.939 1.00 94.44 93 ILE A O 1
ATOM 773 N N . ARG A 1 94 ? 18.680 -1.513 -18.144 1.00 92.12 94 ARG A N 1
ATOM 774 C CA . ARG A 1 94 ? 20.127 -1.448 -17.844 1.00 92.12 94 ARG A CA 1
ATOM 775 C C . ARG A 1 94 ? 21.029 -1.972 -18.968 1.00 92.12 94 ARG A C 1
ATOM 777 O O . ARG A 1 94 ? 22.237 -1.775 -18.914 1.00 92.12 94 ARG A O 1
ATOM 784 N N . THR A 1 95 ? 20.475 -2.693 -19.943 1.00 92.94 95 THR A N 1
ATOM 785 C CA . THR A 1 95 ? 21.220 -3.209 -21.106 1.00 92.94 95 THR A CA 1
ATOM 786 C C . THR A 1 95 ? 21.048 -2.364 -22.366 1.00 92.94 95 THR A C 1
ATOM 788 O O . THR A 1 95 ? 21.602 -2.724 -23.413 1.00 92.94 95 THR A O 1
ATOM 791 N N . LEU A 1 96 ? 20.276 -1.274 -22.297 1.00 91.31 96 LEU A N 1
ATOM 792 C CA . LEU A 1 96 ? 20.205 -0.304 -23.380 1.00 91.31 96 LEU A CA 1
ATOM 793 C C . LEU A 1 96 ? 21.587 0.307 -23.596 1.00 91.31 96 LEU A C 1
ATOM 795 O O . LEU A 1 96 ? 22.306 0.632 -22.658 1.00 91.31 96 LEU A O 1
ATOM 799 N N . LYS A 1 97 ? 21.959 0.436 -24.865 1.00 87.69 97 LYS A N 1
ATOM 800 C CA . LYS A 1 97 ? 23.205 1.099 -25.248 1.00 87.69 97 LYS A CA 1
ATOM 801 C C . LYS A 1 97 ? 22.955 2.592 -25.332 1.00 87.69 97 LYS A C 1
ATOM 803 O O . LYS A 1 97 ? 22.182 3.014 -26.194 1.00 87.69 97 LYS A O 1
ATOM 808 N N . THR A 1 98 ? 23.601 3.377 -24.480 1.00 83.19 98 THR A N 1
ATOM 809 C CA . THR A 1 98 ? 23.358 4.825 -24.382 1.00 83.19 98 THR A CA 1
ATOM 810 C C . THR A 1 98 ? 24.628 5.666 -24.362 1.00 83.19 98 THR A C 1
ATOM 812 O O . THR A 1 98 ? 24.545 6.887 -24.490 1.00 83.19 98 THR A O 1
ATOM 815 N N . GLU A 1 99 ? 25.808 5.043 -24.343 1.00 81.19 99 GLU A N 1
ATOM 816 C CA . GLU A 1 99 ? 27.091 5.744 -24.360 1.00 81.19 99 GLU A CA 1
ATOM 817 C C . GLU A 1 99 ? 27.776 5.675 -25.730 1.00 81.19 99 GLU A C 1
ATOM 819 O O . GLU A 1 99 ? 27.666 4.687 -26.453 1.00 81.19 99 GLU A O 1
ATOM 824 N N . ALA A 1 100 ? 28.576 6.690 -26.083 1.00 73.38 100 ALA A N 1
ATOM 825 C CA . ALA A 1 100 ? 29.293 6.746 -27.366 1.00 73.38 100 ALA A CA 1
ATOM 826 C C . ALA A 1 100 ? 30.137 5.489 -27.657 1.00 73.38 100 ALA A C 1
ATOM 828 O O . ALA A 1 100 ? 30.201 5.024 -28.802 1.00 73.38 100 ALA A O 1
ATOM 829 N N . VAL A 1 101 ? 30.736 4.908 -26.612 1.00 79.25 101 VAL A N 1
ATOM 830 C CA . VAL A 1 101 ? 31.540 3.683 -26.696 1.00 79.25 101 VAL A CA 1
ATOM 831 C C . VAL A 1 101 ? 30.715 2.465 -27.122 1.00 79.25 101 VAL A C 1
ATOM 833 O O . VAL A 1 101 ? 31.207 1.649 -27.905 1.00 79.25 101 VAL A O 1
ATOM 836 N N . ASP A 1 102 ? 29.443 2.376 -26.724 1.00 81.31 102 ASP A N 1
ATOM 837 C CA . ASP A 1 102 ? 28.548 1.268 -27.087 1.00 81.31 102 ASP A CA 1
ATOM 838 C C . ASP A 1 102 ? 28.258 1.217 -28.594 1.00 81.31 102 ASP A C 1
ATOM 840 O O . ASP A 1 102 ? 27.984 0.154 -29.179 1.00 81.31 102 ASP A O 1
ATOM 844 N N . PHE A 1 103 ? 28.357 2.387 -29.228 1.00 72.31 103 PHE A N 1
ATOM 845 C CA . PHE A 1 103 ? 28.193 2.604 -30.660 1.00 72.31 103 PHE A CA 1
ATOM 846 C C . PHE A 1 103 ? 29.528 2.618 -31.419 1.00 72.31 103 PHE A C 1
ATOM 848 O O . PHE A 1 103 ? 29.534 2.781 -32.639 1.00 72.31 103 PHE A O 1
ATOM 855 N N . GLY A 1 104 ? 30.659 2.413 -30.734 1.00 70.88 104 GLY A N 1
ATOM 856 C CA . GLY A 1 104 ? 31.990 2.431 -31.345 1.00 70.88 104 GLY A CA 1
ATOM 857 C C . GLY A 1 104 ? 32.420 3.816 -31.841 1.00 70.88 104 GLY A C 1
ATOM 858 O O . GLY A 1 104 ? 33.223 3.909 -32.776 1.00 70.88 104 GLY A O 1
ATOM 859 N N . LEU A 1 105 ? 31.874 4.877 -31.240 1.00 69.94 105 LEU A N 1
ATOM 860 C CA . LEU A 1 105 ? 32.149 6.277 -31.559 1.00 69.94 105 LEU A CA 1
ATOM 861 C C . LEU A 1 105 ? 32.956 6.949 -30.442 1.00 69.94 105 LEU A C 1
ATOM 863 O O . LEU A 1 105 ? 32.991 6.487 -29.302 1.00 69.94 105 LEU A O 1
ATOM 867 N N . LYS A 1 106 ? 33.616 8.063 -30.770 1.00 71.19 106 LYS A N 1
ATOM 868 C CA . LYS A 1 106 ? 34.177 8.967 -29.759 1.00 71.19 106 LYS A CA 1
ATOM 869 C C . LYS A 1 106 ? 33.068 9.867 -29.225 1.00 71.19 106 LYS A C 1
ATOM 871 O O . LYS A 1 106 ? 32.156 10.209 -29.970 1.00 71.19 106 LYS A O 1
ATOM 876 N N . GLU A 1 107 ? 33.194 10.331 -27.985 1.00 70.50 107 GLU A N 1
ATOM 877 C CA . GLU A 1 107 ? 32.247 11.290 -27.390 1.00 70.50 107 GLU A CA 1
ATOM 878 C C . GLU A 1 107 ? 32.061 12.550 -28.249 1.00 70.50 107 GLU A C 1
ATOM 880 O O . GLU A 1 107 ? 30.951 13.042 -28.400 1.00 70.50 107 GLU A O 1
ATOM 885 N N . THR A 1 108 ? 33.129 13.037 -28.889 1.00 67.69 108 THR A N 1
ATOM 886 C CA . THR A 1 108 ? 33.076 14.206 -29.785 1.00 67.69 108 THR A CA 1
ATOM 887 C C . THR A 1 108 ? 32.257 13.977 -31.057 1.00 67.69 108 THR A C 1
ATOM 889 O O . THR A 1 108 ? 31.844 14.945 -31.689 1.00 67.69 108 THR A O 1
ATOM 892 N N . ASP A 1 109 ? 32.046 12.714 -31.437 1.00 66.25 109 ASP A N 1
ATOM 893 C CA . ASP A 1 109 ? 31.278 12.298 -32.616 1.00 66.25 109 ASP A CA 1
ATOM 894 C C . ASP A 1 109 ? 29.845 11.868 -32.236 1.00 66.25 109 ASP A C 1
ATOM 896 O O . ASP A 1 109 ? 29.050 11.470 -33.093 1.00 66.25 109 ASP A O 1
ATOM 900 N N . PHE A 1 110 ? 29.509 11.929 -30.945 1.00 66.38 110 PHE A N 1
ATOM 901 C CA . PHE A 1 110 ? 28.220 11.536 -30.402 1.00 66.38 110 PHE A CA 1
ATOM 902 C C . PHE A 1 110 ? 27.211 12.676 -30.595 1.00 66.38 110 PHE A C 1
ATOM 904 O O . PHE A 1 110 ? 27.266 13.715 -29.941 1.00 66.38 110 PHE A O 1
ATOM 911 N N . SER A 1 111 ? 26.342 12.514 -31.593 1.00 66.25 111 SER A N 1
ATOM 912 C CA . SER A 1 111 ? 25.446 13.566 -32.084 1.00 66.25 111 SER A CA 1
ATOM 913 C C . SER A 1 111 ? 24.072 13.583 -31.397 1.00 66.25 111 SER A C 1
ATOM 915 O O . SER A 1 111 ? 23.713 12.694 -30.629 1.00 66.25 111 SER A O 1
ATOM 917 N N . ASN A 1 112 ? 23.238 14.564 -31.754 1.00 63.88 112 ASN A N 1
ATOM 918 C CA . ASN A 1 112 ? 21.846 14.643 -31.298 1.00 63.88 112 ASN A CA 1
ATOM 919 C C . ASN A 1 112 ? 20.979 13.436 -31.725 1.00 63.88 112 ASN A C 1
ATOM 921 O O . ASN A 1 112 ? 19.901 13.249 -31.174 1.00 63.88 112 ASN A O 1
ATOM 925 N N . GLU A 1 113 ? 21.424 12.608 -32.680 1.00 62.38 113 GLU A N 1
ATOM 926 C CA . GLU A 1 113 ? 20.700 11.402 -33.120 1.00 62.38 113 GLU A CA 1
ATOM 927 C C . GLU A 1 113 ? 20.596 10.329 -32.012 1.00 62.38 113 GLU A C 1
ATOM 929 O O . GLU A 1 113 ? 19.726 9.465 -32.081 1.00 62.38 113 GLU A O 1
ATOM 934 N N . PHE A 1 114 ? 21.436 10.399 -30.969 1.00 66.88 114 PHE A N 1
ATOM 935 C CA . PHE A 1 114 ? 21.410 9.483 -29.817 1.00 66.88 114 PHE A CA 1
ATOM 936 C C . PHE A 1 114 ? 20.512 9.960 -28.667 1.00 66.88 114 PHE A C 1
ATOM 938 O O . PHE A 1 114 ? 20.212 9.186 -27.758 1.00 66.88 114 PHE A O 1
ATOM 945 N N . VAL A 1 115 ? 20.052 11.215 -28.720 1.00 71.12 115 VAL A N 1
ATOM 946 C CA . VAL A 1 115 ? 19.247 11.839 -27.659 1.00 71.12 115 VAL A CA 1
ATOM 947 C C . VAL A 1 115 ? 17.958 11.056 -27.402 1.00 71.12 115 VAL A C 1
ATOM 949 O O . VAL A 1 115 ? 17.572 10.926 -26.249 1.00 71.12 115 VAL A O 1
ATOM 952 N N . GLU A 1 116 ? 17.344 10.464 -28.433 1.00 77.81 116 GLU A N 1
ATOM 953 C CA . GLU A 1 116 ? 16.108 9.677 -28.285 1.00 77.81 116 GLU A CA 1
ATOM 954 C C . GLU A 1 116 ? 16.311 8.413 -27.432 1.00 77.81 116 GLU A C 1
ATOM 956 O O . GLU A 1 116 ? 15.472 8.103 -26.593 1.00 77.81 116 GLU A O 1
ATOM 961 N N . VAL A 1 117 ? 17.424 7.688 -27.603 1.00 79.88 117 VAL A N 1
ATOM 962 C CA . VAL A 1 117 ? 17.679 6.459 -26.827 1.00 79.88 117 VAL A CA 1
ATOM 963 C C . VAL A 1 117 ? 18.045 6.799 -25.380 1.00 79.88 117 VAL A C 1
ATOM 965 O O . VAL A 1 117 ? 17.561 6.141 -24.465 1.00 79.88 117 VAL A O 1
ATOM 968 N N . ILE A 1 118 ? 18.836 7.855 -25.167 1.00 80.88 118 ILE A N 1
ATOM 969 C CA . ILE A 1 118 ? 19.237 8.321 -23.827 1.00 80.88 118 ILE A CA 1
ATOM 970 C C . ILE A 1 118 ? 18.030 8.851 -23.049 1.00 80.88 118 ILE A C 1
ATOM 972 O O . ILE A 1 118 ? 17.838 8.499 -21.889 1.00 80.88 118 ILE A O 1
ATOM 976 N N . GLN A 1 119 ? 17.198 9.682 -23.685 1.00 84.62 119 GLN A N 1
ATOM 977 C CA . GLN A 1 119 ? 15.953 10.163 -23.081 1.00 84.62 119 GLN A CA 1
ATOM 978 C C . GLN A 1 119 ? 15.006 8.998 -22.803 1.00 84.62 119 GLN A C 1
ATOM 980 O O . GLN A 1 119 ? 14.468 8.914 -21.706 1.00 84.62 119 GLN A O 1
ATOM 985 N N . GLY A 1 120 ? 14.886 8.056 -23.743 1.00 87.25 120 GLY A N 1
ATOM 986 C CA . GLY A 1 120 ? 14.110 6.836 -23.552 1.00 87.25 120 GLY A CA 1
ATOM 987 C C . GLY A 1 120 ? 14.568 6.023 -22.339 1.00 87.25 120 GLY A C 1
ATOM 988 O O . GLY A 1 120 ? 13.742 5.646 -21.520 1.00 87.25 120 GLY A O 1
ATOM 989 N N . GLU A 1 121 ? 15.871 5.785 -22.166 1.00 89.06 121 GLU A N 1
ATOM 990 C CA . GLU A 1 121 ? 16.402 5.093 -20.981 1.00 89.06 121 GLU A CA 1
ATOM 991 C C . GLU A 1 121 ? 16.052 5.833 -19.678 1.00 89.06 121 GLU A C 1
ATOM 993 O O . GLU A 1 121 ? 15.605 5.208 -18.711 1.00 89.06 121 GLU A O 1
ATOM 998 N N . GLN A 1 122 ? 16.219 7.159 -19.648 1.00 88.81 122 GLN A N 1
ATOM 999 C CA . GLN A 1 122 ? 15.903 7.985 -18.478 1.00 88.81 122 GLN A CA 1
ATOM 1000 C C . GLN A 1 122 ? 14.406 7.959 -18.138 1.00 88.81 122 GLN A C 1
ATOM 1002 O O . GLN A 1 122 ? 14.040 7.831 -16.966 1.00 88.81 122 GLN A O 1
ATOM 1007 N N . GLU A 1 123 ? 13.541 8.046 -19.148 1.00 90.25 123 GLU A N 1
ATOM 1008 C CA . GLU A 1 123 ? 12.086 7.969 -18.998 1.00 90.25 123 GLU A CA 1
ATOM 1009 C C . GLU A 1 123 ? 11.657 6.592 -18.483 1.00 90.25 123 GLU A C 1
ATOM 1011 O O . GLU A 1 123 ? 10.954 6.510 -17.476 1.00 90.25 123 GLU A O 1
ATOM 1016 N N . LEU A 1 124 ? 12.144 5.509 -19.100 1.00 94.44 124 LEU A N 1
ATOM 1017 C CA . LEU A 1 124 ? 11.869 4.136 -18.664 1.00 94.44 124 LEU A CA 1
ATOM 1018 C C . LEU A 1 124 ? 12.340 3.895 -17.223 1.00 94.44 124 LEU A C 1
ATOM 1020 O O . LEU A 1 124 ? 11.614 3.302 -16.427 1.00 94.44 124 LEU A O 1
ATOM 1024 N N . SER A 1 125 ? 13.528 4.392 -16.868 1.00 94.06 125 SER A N 1
ATOM 1025 C CA . SER A 1 125 ? 14.065 4.297 -15.504 1.00 94.06 125 SER A CA 1
ATOM 1026 C C . SER A 1 125 ? 13.207 5.061 -14.496 1.00 94.06 125 SER A C 1
ATOM 1028 O O . SER A 1 125 ? 12.987 4.584 -13.386 1.00 94.06 125 SER A O 1
ATOM 1030 N N . THR A 1 126 ? 12.687 6.227 -14.887 1.00 92.75 126 THR A N 1
ATOM 1031 C CA . THR A 1 126 ? 11.791 7.032 -14.044 1.00 92.75 126 THR A CA 1
ATOM 1032 C C . THR A 1 126 ? 10.459 6.319 -13.823 1.00 92.75 126 THR A C 1
ATOM 1034 O O . THR A 1 126 ? 10.010 6.227 -12.683 1.00 92.75 126 THR A O 1
ATOM 1037 N N . LYS A 1 127 ? 9.859 5.753 -14.881 1.00 93.44 127 LYS A N 1
ATOM 1038 C CA . LYS A 1 127 ? 8.631 4.950 -14.771 1.00 93.44 127 LYS A CA 1
ATOM 1039 C C . LYS A 1 127 ? 8.828 3.724 -13.877 1.00 93.44 127 LYS A C 1
ATOM 1041 O O . LYS A 1 127 ? 8.000 3.451 -13.017 1.00 93.44 127 LYS A O 1
ATOM 1046 N N . MET A 1 128 ? 9.949 3.014 -14.017 1.00 95.50 128 MET A N 1
ATOM 1047 C CA . MET A 1 128 ? 10.247 1.876 -13.140 1.00 95.50 128 MET A CA 1
ATOM 1048 C C . MET A 1 128 ? 10.442 2.281 -11.679 1.00 95.50 128 MET A C 1
ATOM 1050 O O . MET A 1 128 ? 9.986 1.566 -10.791 1.00 95.50 128 MET A O 1
ATOM 1054 N N . ALA A 1 129 ? 11.075 3.426 -11.415 1.00 93.62 129 ALA A N 1
ATOM 1055 C CA . ALA A 1 129 ? 11.199 3.942 -10.055 1.00 93.62 129 ALA A CA 1
ATOM 1056 C C . ALA A 1 129 ? 9.829 4.283 -9.439 1.00 93.62 129 ALA A C 1
ATOM 1058 O O . ALA A 1 129 ? 9.616 4.007 -8.260 1.00 93.62 129 ALA A O 1
ATOM 1059 N N . ASP A 1 130 ? 8.898 4.832 -10.229 1.00 93.12 130 ASP A N 1
ATOM 1060 C CA . ASP A 1 130 ? 7.510 5.070 -9.810 1.00 93.12 130 ASP A CA 1
ATOM 1061 C C . ASP A 1 130 ? 6.771 3.758 -9.494 1.00 93.12 130 ASP A C 1
ATOM 1063 O O . ASP A 1 130 ? 6.145 3.646 -8.440 1.00 93.12 130 ASP A O 1
ATOM 1067 N N . ILE A 1 131 ? 6.907 2.732 -10.342 1.00 94.69 131 ILE A N 1
ATOM 1068 C CA . ILE A 1 131 ? 6.327 1.401 -10.093 1.00 94.69 131 ILE A CA 1
ATOM 1069 C C . ILE A 1 131 ? 6.853 0.814 -8.781 1.00 94.69 131 ILE A C 1
ATOM 1071 O O . ILE A 1 131 ? 6.065 0.401 -7.932 1.00 94.69 131 ILE A O 1
ATOM 1075 N N . GLU A 1 132 ? 8.172 0.783 -8.589 1.00 94.25 132 GLU A N 1
ATOM 1076 C CA . GLU A 1 132 ? 8.776 0.221 -7.376 1.00 94.25 132 GLU A CA 1
ATOM 1077 C C . GLU A 1 132 ? 8.372 0.997 -6.122 1.00 94.25 132 GLU A C 1
ATOM 1079 O O . GLU A 1 132 ? 8.081 0.401 -5.083 1.00 94.25 132 GLU A O 1
ATOM 1084 N N . TYR A 1 133 ? 8.280 2.321 -6.230 1.00 94.12 133 TYR A N 1
ATOM 1085 C CA . TYR A 1 133 ? 7.761 3.169 -5.171 1.00 94.12 133 TYR A CA 1
ATOM 1086 C C . TYR A 1 133 ? 6.316 2.804 -4.791 1.00 94.12 133 TYR A C 1
ATOM 1088 O O . TYR A 1 133 ? 6.039 2.533 -3.617 1.00 94.12 133 TYR A O 1
ATOM 1096 N N . LYS A 1 134 ? 5.411 2.732 -5.775 1.00 94.25 134 LYS A N 1
ATOM 1097 C CA . LYS A 1 134 ? 3.998 2.388 -5.559 1.00 94.25 134 LYS A CA 1
ATOM 1098 C C . LYS A 1 134 ? 3.852 1.005 -4.918 1.00 94.25 134 LYS A C 1
ATOM 1100 O O . LYS A 1 134 ? 3.205 0.874 -3.875 1.00 94.25 134 LYS A O 1
ATOM 1105 N N . ARG A 1 135 ? 4.557 0.002 -5.455 1.00 93.44 135 ARG A N 1
ATOM 1106 C CA . ARG A 1 135 ? 4.574 -1.371 -4.919 1.00 93.44 135 ARG A CA 1
ATOM 1107 C C . ARG A 1 135 ? 5.086 -1.426 -3.486 1.00 93.44 135 ARG A C 1
ATOM 1109 O O . ARG A 1 135 ? 4.520 -2.141 -2.660 1.00 93.44 135 ARG A O 1
ATOM 1116 N N . ALA A 1 136 ? 6.145 -0.681 -3.168 1.00 94.12 136 ALA A N 1
ATOM 1117 C CA . ALA A 1 136 ? 6.708 -0.657 -1.823 1.00 94.12 136 ALA A CA 1
ATOM 1118 C C . ALA A 1 136 ? 5.704 -0.119 -0.792 1.00 94.12 136 ALA A C 1
ATOM 1120 O O . ALA A 1 136 ? 5.560 -0.708 0.282 1.00 94.12 136 ALA A O 1
ATOM 1121 N N . ILE A 1 137 ? 4.979 0.955 -1.121 1.00 95.19 137 ILE A N 1
ATOM 1122 C CA . ILE A 1 137 ? 3.928 1.503 -0.253 1.00 95.19 137 ILE A CA 1
ATOM 1123 C C . ILE A 1 137 ? 2.754 0.530 -0.121 1.00 95.19 137 ILE A C 1
ATOM 1125 O O . ILE A 1 137 ? 2.359 0.218 1.002 1.00 95.19 137 ILE A O 1
ATOM 1129 N N . GLN A 1 138 ? 2.233 -0.004 -1.231 1.00 93.94 138 GLN A N 1
ATOM 1130 C CA . GLN A 1 138 ? 1.126 -0.970 -1.200 1.00 93.94 138 GLN A CA 1
ATOM 1131 C C . GLN A 1 138 ? 1.482 -2.198 -0.359 1.00 93.94 138 GLN A C 1
ATOM 1133 O O . GLN A 1 138 ? 0.688 -2.618 0.479 1.00 93.94 138 GLN A O 1
ATOM 1138 N N . LYS A 1 139 ? 2.703 -2.730 -0.498 1.00 93.50 139 LYS A N 1
ATOM 1139 C CA . LYS A 1 139 ? 3.186 -3.851 0.316 1.00 93.50 139 LYS A CA 1
ATOM 1140 C C . LYS A 1 139 ? 3.185 -3.521 1.809 1.00 93.50 139 LYS A C 1
ATOM 1142 O O . LYS A 1 139 ? 2.679 -4.316 2.596 1.00 93.50 139 LYS A O 1
ATOM 1147 N N . LYS A 1 140 ? 3.695 -2.345 2.195 1.00 95.81 140 LYS A N 1
ATOM 1148 C CA . LYS A 1 140 ? 3.669 -1.887 3.596 1.00 95.81 140 LYS A CA 1
ATOM 1149 C C . LYS A 1 140 ? 2.243 -1.767 4.131 1.00 95.81 140 LYS A C 1
ATOM 1151 O O . LYS A 1 140 ? 1.995 -2.136 5.270 1.00 95.81 140 LYS A O 1
ATOM 1156 N N . ILE A 1 141 ? 1.295 -1.291 3.324 1.00 95.00 141 ILE A N 1
ATOM 1157 C CA . ILE A 1 141 ? -0.120 -1.230 3.719 1.00 95.00 141 ILE A CA 1
ATOM 1158 C C . ILE A 1 141 ? -0.687 -2.647 3.908 1.00 95.00 141 ILE A C 1
ATOM 1160 O O . ILE A 1 141 ? -1.273 -2.936 4.951 1.00 95.00 141 ILE A O 1
ATOM 1164 N N . VAL A 1 142 ? -0.454 -3.549 2.946 1.00 94.00 142 VAL A N 1
ATOM 1165 C CA . VAL A 1 142 ? -0.920 -4.951 2.962 1.00 94.00 142 VAL A CA 1
ATOM 1166 C C . VAL A 1 142 ? -0.427 -5.722 4.194 1.00 94.00 142 VAL A C 1
ATOM 1168 O O . VAL A 1 142 ? -1.140 -6.568 4.743 1.00 94.00 142 VAL A O 1
ATOM 1171 N N . GLU A 1 143 ? 0.768 -5.408 4.695 1.00 95.94 143 GLU A N 1
ATOM 1172 C CA . GLU A 1 143 ? 1.295 -5.995 5.931 1.00 95.94 143 GLU A CA 1
ATOM 1173 C C . GLU A 1 143 ? 0.392 -5.725 7.153 1.00 95.94 143 GLU A C 1
ATOM 1175 O O . GLU A 1 143 ? 0.321 -6.581 8.039 1.00 95.94 143 GLU A O 1
ATOM 1180 N N . HIS A 1 144 ? -0.383 -4.631 7.153 1.00 96.62 144 HIS A N 1
ATOM 1181 C CA . HIS A 1 144 ? -1.198 -4.156 8.281 1.00 96.62 144 HIS A CA 1
ATOM 1182 C C . HIS A 1 144 ? -2.719 -4.237 8.085 1.00 96.62 144 HIS A C 1
ATOM 1184 O O . HIS A 1 144 ? -3.467 -3.811 8.965 1.00 96.62 144 HIS A O 1
ATOM 1190 N N . ILE A 1 145 ? -3.184 -4.829 6.988 1.00 95.44 145 ILE A N 1
ATOM 1191 C CA . ILE A 1 145 ? -4.607 -5.097 6.730 1.00 95.44 145 ILE A CA 1
ATOM 1192 C C . ILE A 1 145 ? -4.855 -6.599 6.587 1.00 95.44 145 ILE A C 1
ATOM 1194 O O . ILE A 1 145 ? -3.931 -7.359 6.283 1.00 95.44 145 ILE A O 1
ATOM 1198 N N . VAL A 1 146 ? -6.081 -7.039 6.868 1.00 95.19 146 VAL A N 1
ATOM 1199 C CA . VAL A 1 146 ? -6.466 -8.460 6.883 1.00 95.19 146 VAL A CA 1
ATOM 1200 C C . VAL A 1 146 ? -6.446 -9.049 5.475 1.00 95.19 146 VAL A C 1
ATOM 1202 O O . VAL A 1 146 ? -5.870 -10.117 5.273 1.00 95.19 146 VAL A O 1
ATOM 1205 N N . GLU A 1 147 ? -7.007 -8.329 4.506 1.00 90.81 147 GLU A N 1
ATOM 1206 C CA . GLU A 1 147 ? -7.079 -8.736 3.105 1.00 90.81 147 GLU A CA 1
ATOM 1207 C C . GLU A 1 147 ? -6.600 -7.597 2.200 1.00 90.81 147 GLU A C 1
ATOM 1209 O O . GLU A 1 147 ? -6.904 -6.429 2.439 1.00 90.81 147 GLU A O 1
ATOM 1214 N N . ALA A 1 148 ? -5.798 -7.936 1.188 1.00 88.56 148 ALA A N 1
ATOM 1215 C CA . ALA A 1 148 ? -5.274 -6.960 0.244 1.00 88.56 148 ALA A CA 1
ATOM 1216 C C . ALA A 1 148 ? -6.364 -6.542 -0.758 1.00 88.56 148 ALA A C 1
ATOM 1218 O O . ALA A 1 148 ? -7.039 -7.419 -1.303 1.00 88.56 148 ALA A O 1
ATOM 1219 N N . PRO A 1 149 ? -6.504 -5.243 -1.073 1.00 86.56 149 PRO A N 1
ATOM 1220 C CA . PRO A 1 149 ? -7.435 -4.809 -2.096 1.00 86.56 149 PRO A CA 1
ATOM 1221 C C . PRO A 1 149 ? -7.027 -5.338 -3.472 1.00 86.56 149 PRO A C 1
ATOM 1223 O O . PRO A 1 149 ? -5.861 -5.257 -3.862 1.00 86.56 149 PRO A O 1
ATOM 1226 N N . VAL A 1 150 ? -8.003 -5.853 -4.221 1.00 82.62 150 VAL A N 1
ATOM 1227 C CA . VAL A 1 150 ? -7.789 -6.349 -5.593 1.00 82.62 150 VAL A CA 1
ATOM 1228 C C . VAL A 1 150 ? -7.664 -5.189 -6.588 1.00 82.62 150 VAL A C 1
ATOM 1230 O O . VAL A 1 150 ? -6.999 -5.314 -7.611 1.00 82.62 150 VAL A O 1
ATOM 1233 N N . ASP A 1 151 ? -8.276 -4.045 -6.276 1.00 86.44 151 ASP A N 1
ATOM 1234 C CA . ASP A 1 151 ? -8.210 -2.832 -7.087 1.00 86.44 151 ASP A CA 1
ATOM 1235 C C . ASP A 1 151 ? -8.083 -1.584 -6.209 1.00 86.44 151 ASP A C 1
ATOM 1237 O O . ASP A 1 151 ? -9.050 -1.103 -5.619 1.00 86.44 151 ASP A O 1
ATOM 1241 N N . TRP A 1 152 ? -6.883 -1.017 -6.164 1.00 88.69 152 TRP A N 1
ATOM 1242 C CA . TRP A 1 152 ? -6.575 0.175 -5.376 1.00 88.69 152 TRP A CA 1
ATOM 1243 C C . TRP A 1 152 ? -7.222 1.468 -5.894 1.00 88.69 152 TRP A C 1
ATOM 1245 O O . TRP A 1 152 ? -7.188 2.472 -5.186 1.00 88.69 152 TRP A O 1
ATOM 1255 N N . SER A 1 153 ? -7.796 1.463 -7.101 1.00 84.31 153 SER A N 1
ATOM 1256 C CA . SER A 1 153 ? -8.460 2.631 -7.693 1.00 84.31 153 SER A CA 1
ATOM 1257 C C . SER A 1 153 ? -9.936 2.752 -7.298 1.00 84.31 153 SER A C 1
ATOM 1259 O O . SER A 1 153 ? -10.451 3.864 -7.168 1.00 84.31 153 SER A O 1
ATOM 1261 N N . VAL A 1 154 ? -10.607 1.613 -7.081 1.00 67.69 154 VAL A N 1
ATOM 1262 C CA . VAL A 1 154 ? -12.048 1.524 -6.780 1.00 67.69 154 VAL A CA 1
ATOM 1263 C C . VAL A 1 154 ? -12.324 1.146 -5.327 1.00 67.69 154 VAL A C 1
ATOM 1265 O O . VAL A 1 154 ? -13.438 1.367 -4.855 1.00 67.69 154 VAL A O 1
ATOM 1268 N N . SER A 1 155 ? -11.339 0.598 -4.609 1.00 62.66 155 SER A N 1
ATOM 1269 C CA . SER A 1 155 ? -11.538 0.163 -3.224 1.00 62.66 155 SER A CA 1
ATOM 1270 C C . SER A 1 155 ? -12.096 1.296 -2.373 1.00 62.66 155 SER A C 1
ATOM 1272 O O . SER A 1 155 ? -11.428 2.312 -2.157 1.00 62.66 155 SER A O 1
ATOM 1274 N N . SER A 1 156 ? -13.334 1.117 -1.899 1.00 62.53 156 SER A N 1
ATOM 1275 C CA . SER A 1 156 ? -13.881 2.013 -0.894 1.00 62.53 156 SER A CA 1
ATOM 1276 C C . SER A 1 156 ? -13.012 1.837 0.344 1.00 62.53 156 SER A C 1
ATOM 1278 O O . SER A 1 156 ? -12.792 0.692 0.750 1.00 62.53 156 SER A O 1
ATOM 1280 N N . PRO A 1 157 ? -12.514 2.921 0.962 1.00 68.44 157 PRO A N 1
ATOM 1281 C CA . PRO A 1 157 ? -11.818 2.816 2.236 1.00 68.44 157 PRO A CA 1
ATOM 1282 C C . PRO A 1 157 ? -12.619 1.949 3.221 1.00 68.44 157 PRO A C 1
ATOM 1284 O O . PRO A 1 157 ? -12.046 1.135 3.928 1.00 68.44 157 PRO A O 1
ATOM 1287 N N . ASP A 1 158 ? -13.951 2.001 3.159 1.00 72.19 158 ASP A N 1
ATOM 1288 C CA . ASP A 1 158 ? -14.849 1.229 4.017 1.00 72.19 158 ASP A CA 1
ATOM 1289 C C . ASP A 1 158 ? -14.616 -0.295 4.034 1.00 72.19 158 ASP A C 1
ATOM 1291 O O . ASP A 1 158 ? -14.881 -0.915 5.064 1.00 72.19 158 ASP A O 1
ATOM 1295 N N . ASP A 1 159 ? -14.083 -0.897 2.969 1.00 85.00 159 ASP A N 1
ATOM 1296 C CA . ASP A 1 159 ? -13.822 -2.345 2.913 1.00 85.00 159 ASP A CA 1
ATOM 1297 C C . ASP A 1 159 ? -12.468 -2.734 3.535 1.00 85.00 159 ASP A C 1
ATOM 1299 O O . ASP A 1 159 ? -12.168 -3.914 3.724 1.00 85.00 159 ASP A O 1
ATOM 1303 N N . ILE A 1 160 ? -11.636 -1.750 3.887 1.00 91.81 160 ILE A N 1
ATOM 1304 C CA . ILE A 1 160 ? -10.360 -1.985 4.557 1.00 91.81 160 ILE A CA 1
ATOM 1305 C C . ILE A 1 160 ? -10.621 -2.472 5.981 1.00 91.81 160 ILE A C 1
ATOM 1307 O O . ILE A 1 160 ? -11.390 -1.870 6.729 1.00 91.81 160 ILE A O 1
ATOM 1311 N N . VAL A 1 161 ? -9.928 -3.535 6.385 1.00 95.69 161 VAL A N 1
ATOM 1312 C CA . VAL A 1 161 ? -9.951 -4.058 7.757 1.00 95.69 161 VAL A CA 1
ATOM 1313 C C . VAL A 1 161 ? -8.520 -4.149 8.268 1.00 95.69 161 VAL A C 1
ATOM 1315 O O . VAL A 1 161 ? -7.694 -4.852 7.681 1.00 95.69 161 VAL A O 1
ATOM 1318 N N . ILE A 1 162 ? -8.207 -3.443 9.357 1.00 97.38 162 ILE A N 1
ATOM 1319 C CA . ILE A 1 162 ? -6.865 -3.474 9.957 1.00 97.38 162 ILE A CA 1
ATOM 1320 C C . ILE A 1 162 ? -6.576 -4.813 10.647 1.00 97.38 162 ILE A C 1
ATOM 1322 O O . ILE A 1 162 ? -7.476 -5.465 11.173 1.00 97.38 162 ILE A O 1
ATOM 1326 N N . LYS A 1 163 ? -5.303 -5.210 10.687 1.00 97.81 163 LYS A N 1
ATOM 1327 C CA . LYS A 1 163 ? -4.808 -6.269 11.581 1.00 97.81 163 LYS A CA 1
ATOM 1328 C C . LYS A 1 163 ? -4.630 -5.746 13.006 1.00 97.81 163 LYS A C 1
ATOM 1330 O O . LYS A 1 163 ? -4.472 -4.549 13.231 1.00 97.81 163 LYS A O 1
ATOM 1335 N N . GLU A 1 164 ? -4.526 -6.667 13.955 1.00 96.19 164 GLU A N 1
ATOM 1336 C CA . GLU A 1 164 ? -4.294 -6.411 15.382 1.00 96.19 164 GLU A CA 1
ATOM 1337 C C . GLU A 1 164 ? -2.967 -5.682 15.645 1.00 96.19 164 GLU A C 1
ATOM 1339 O O . GLU A 1 164 ? -2.805 -4.993 16.649 1.00 96.19 164 GLU A O 1
ATOM 1344 N N . THR A 1 165 ? -2.002 -5.827 14.734 1.00 93.81 165 THR A N 1
ATOM 1345 C CA . THR A 1 165 ? -0.676 -5.201 14.819 1.00 93.81 165 THR A CA 1
ATOM 1346 C C . THR A 1 165 ? -0.623 -3.786 14.239 1.00 93.81 165 THR A C 1
ATOM 1348 O O . THR A 1 165 ? 0.421 -3.132 14.323 1.00 93.81 165 THR A O 1
ATOM 1351 N N . ALA A 1 166 ? -1.706 -3.301 13.623 1.00 96.81 166 ALA A N 1
ATOM 1352 C CA . ALA A 1 166 ? -1.761 -1.948 13.085 1.00 96.81 166 ALA A CA 1
ATOM 1353 C C . ALA A 1 166 ? -1.716 -0.908 14.217 1.00 96.81 166 ALA A C 1
ATOM 1355 O O . ALA A 1 166 ? -2.326 -1.071 15.272 1.00 96.81 166 ALA A O 1
ATOM 1356 N N . SER A 1 167 ? -0.983 0.186 14.003 1.00 96.31 167 SER A N 1
ATOM 1357 C CA . SER A 1 167 ? -0.867 1.269 14.982 1.00 96.31 167 SER A CA 1
ATOM 1358 C C . SER A 1 167 ? -0.719 2.627 14.306 1.00 96.31 167 SER A C 1
ATOM 1360 O O . SER A 1 167 ? -0.182 2.723 13.201 1.00 96.31 167 SER A O 1
ATOM 1362 N N . ASN A 1 168 ? -1.113 3.695 15.006 1.00 95.81 168 ASN A N 1
ATOM 1363 C CA . ASN A 1 168 ? -0.995 5.067 14.499 1.00 95.81 168 ASN A CA 1
ATOM 1364 C C . ASN A 1 168 ? 0.449 5.441 14.140 1.00 95.81 168 ASN A C 1
ATOM 1366 O O . ASN A 1 168 ? 0.670 6.167 13.175 1.00 95.81 168 ASN A O 1
ATOM 1370 N N . ALA A 1 169 ? 1.437 4.933 14.885 1.00 96.25 169 ALA A N 1
ATOM 1371 C CA . ALA A 1 169 ? 2.850 5.194 14.613 1.00 96.25 169 ALA A CA 1
ATOM 1372 C C . ALA A 1 169 ? 3.286 4.612 13.260 1.00 96.25 169 ALA A C 1
ATOM 1374 O O . ALA A 1 169 ? 3.916 5.306 12.463 1.00 96.25 169 ALA A O 1
ATOM 1375 N N . VAL A 1 170 ? 2.903 3.363 12.985 1.00 95.31 170 VAL A N 1
ATOM 1376 C CA . VAL A 1 170 ? 3.203 2.683 11.719 1.00 95.31 170 VAL A CA 1
ATOM 1377 C C . VAL A 1 170 ? 2.468 3.345 10.555 1.00 95.31 170 VAL A C 1
ATOM 1379 O O . VAL A 1 170 ? 3.084 3.659 9.540 1.00 95.31 170 VAL A O 1
ATOM 1382 N N . ILE A 1 171 ? 1.174 3.629 10.715 1.00 96.56 171 ILE A N 1
ATOM 1383 C CA . ILE A 1 171 ? 0.358 4.288 9.683 1.00 96.56 171 ILE A CA 1
ATOM 1384 C C . ILE A 1 171 ? 0.935 5.671 9.349 1.00 96.56 171 ILE A C 1
ATOM 1386 O O . ILE A 1 171 ? 1.127 5.997 8.179 1.00 96.56 171 ILE A O 1
ATOM 1390 N N . SER A 1 172 ? 1.310 6.450 10.370 1.00 95.81 172 SER A N 1
ATOM 1391 C CA . SER A 1 172 ? 1.953 7.760 10.193 1.00 95.81 172 SER A CA 1
ATOM 1392 C C . SER A 1 172 ? 3.296 7.657 9.473 1.00 95.81 172 SER A C 1
ATOM 1394 O O . SER A 1 172 ? 3.635 8.526 8.670 1.00 95.81 172 SER A O 1
ATOM 1396 N N . GLN A 1 173 ? 4.075 6.607 9.746 1.00 96.25 173 GLN A N 1
ATOM 1397 C CA . GLN A 1 173 ? 5.330 6.370 9.043 1.00 96.25 173 GLN A CA 1
ATOM 1398 C C . GLN A 1 173 ? 5.085 6.145 7.548 1.00 96.25 173 GLN A C 1
ATOM 1400 O O . GLN A 1 173 ? 5.721 6.818 6.742 1.00 96.25 173 GLN A O 1
ATOM 1405 N N . ILE A 1 174 ? 4.140 5.272 7.180 1.00 96.38 174 ILE A N 1
ATOM 1406 C CA . ILE A 1 174 ? 3.795 5.021 5.771 1.00 96.38 174 ILE A CA 1
ATOM 1407 C C . ILE A 1 174 ? 3.279 6.309 5.119 1.00 96.38 174 ILE A C 1
ATOM 1409 O O . ILE A 1 174 ? 3.733 6.677 4.039 1.00 96.38 174 ILE A O 1
ATOM 1413 N N . HIS A 1 175 ? 2.404 7.051 5.803 1.00 93.69 175 HIS A N 1
ATOM 1414 C CA . HIS A 1 175 ? 1.875 8.323 5.310 1.00 93.69 175 HIS A CA 1
ATOM 1415 C C . HIS A 1 175 ? 2.987 9.344 5.001 1.00 93.69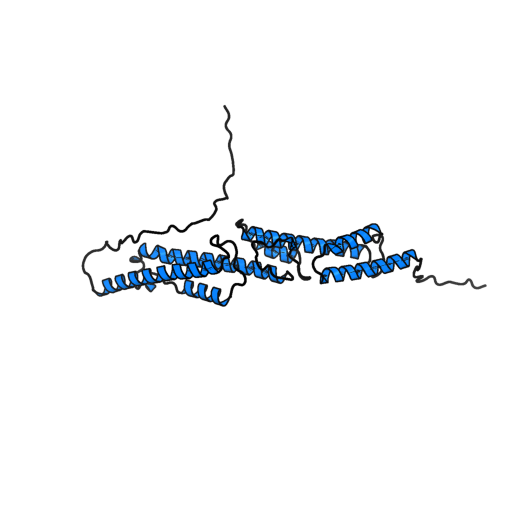 175 HIS A C 1
ATOM 1417 O O . HIS A 1 175 ? 2.905 10.074 4.016 1.00 93.69 175 HIS A O 1
ATOM 1423 N N . ASN A 1 176 ? 4.049 9.396 5.809 1.00 93.19 176 ASN A N 1
ATOM 1424 C CA . ASN A 1 176 ? 5.179 10.305 5.589 1.00 93.19 176 ASN A CA 1
ATOM 1425 C C . ASN A 1 176 ? 6.068 9.912 4.399 1.00 93.19 176 ASN A C 1
ATOM 1427 O O . ASN A 1 176 ? 6.792 10.761 3.880 1.00 93.19 176 ASN A O 1
ATOM 1431 N N . GLU A 1 177 ? 6.026 8.650 3.974 1.00 94.12 177 GLU A N 1
ATOM 1432 C CA . GLU A 1 177 ? 6.711 8.175 2.769 1.00 94.12 177 GLU A CA 1
ATOM 1433 C C . GLU A 1 177 ? 5.898 8.447 1.491 1.00 94.12 177 GLU A C 1
ATOM 1435 O O . GLU A 1 177 ? 6.442 8.397 0.382 1.00 94.12 177 GLU A O 1
ATOM 1440 N N . ILE A 1 178 ? 4.606 8.774 1.623 1.00 91.25 178 ILE A N 1
ATOM 1441 C CA . ILE A 1 178 ? 3.787 9.188 0.487 1.00 91.25 178 ILE A CA 1
ATOM 1442 C C . ILE A 1 178 ? 4.209 10.591 0.039 1.00 91.25 178 ILE A C 1
ATOM 1444 O O . ILE A 1 178 ? 4.038 11.588 0.747 1.00 91.25 178 ILE A O 1
ATOM 1448 N N . THR A 1 179 ? 4.772 10.682 -1.164 1.00 79.06 179 THR A N 1
ATOM 1449 C CA . THR A 1 179 ? 5.164 11.953 -1.763 1.00 79.06 179 THR A CA 1
ATOM 1450 C C . THR A 1 179 ? 3.894 12.678 -2.185 1.00 79.06 179 THR A C 1
ATOM 1452 O O . THR A 1 179 ? 3.035 12.117 -2.853 1.00 79.06 179 THR A O 1
ATOM 1455 N N . LYS A 1 180 ? 3.747 13.948 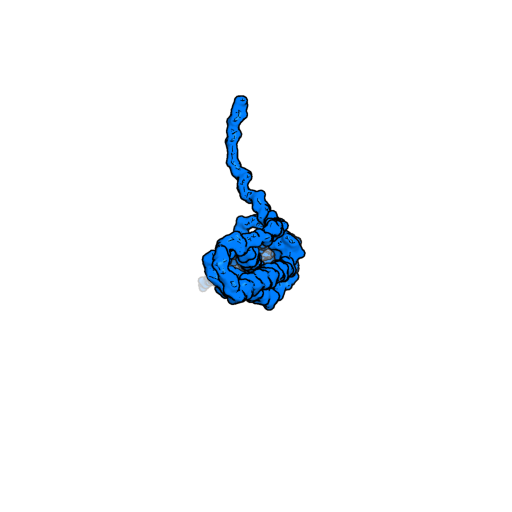-1.800 1.00 69.44 180 LYS A N 1
ATOM 1456 C CA . LYS A 1 180 ? 2.541 14.735 -2.099 1.00 69.44 180 LYS A CA 1
ATOM 1457 C C . LYS A 1 180 ? 2.547 15.246 -3.544 1.00 69.44 180 LYS A C 1
ATOM 1459 O O . LYS A 1 180 ? 2.646 16.453 -3.765 1.00 69.44 180 LYS A O 1
ATOM 1464 N N . ASN A 1 181 ? 2.446 14.335 -4.510 1.00 75.00 181 ASN A N 1
ATOM 1465 C CA . ASN A 1 181 ? 2.328 14.669 -5.932 1.00 75.00 181 ASN A CA 1
ATOM 1466 C C . ASN A 1 181 ? 0.863 14.889 -6.362 1.00 75.00 181 ASN A C 1
ATOM 1468 O O . ASN A 1 181 ? 0.615 15.357 -7.471 1.00 75.00 181 ASN A O 1
ATOM 1472 N N . GLU A 1 182 ? -0.095 14.619 -5.465 1.00 77.12 182 GLU A N 1
ATOM 1473 C CA . GLU A 1 182 ? -1.545 14.767 -5.667 1.00 77.12 182 GLU A CA 1
ATOM 1474 C C . GLU A 1 182 ? -2.117 13.903 -6.810 1.00 77.12 182 GLU A C 1
ATOM 1476 O O . GLU A 1 182 ? -3.202 14.211 -7.333 1.00 77.12 182 GLU A O 1
ATOM 1481 N N . SER A 1 183 ? -1.423 12.815 -7.171 1.00 86.81 183 SER A N 1
ATOM 1482 C CA . SER A 1 183 ? -1.900 11.826 -8.148 1.00 86.81 183 SER A CA 1
ATOM 1483 C C . SER A 1 183 ? -3.178 11.123 -7.666 1.00 86.81 183 SER A C 1
ATOM 1485 O O . SER A 1 183 ? -3.557 11.228 -6.490 1.00 86.81 183 SER A O 1
ATOM 1487 N N . GLY A 1 184 ? -3.892 10.438 -8.569 1.00 89.44 184 GLY A N 1
ATOM 1488 C CA . GLY A 1 184 ? -5.043 9.618 -8.181 1.00 89.44 184 GLY A CA 1
ATOM 1489 C C . GLY A 1 184 ? -4.631 8.524 -7.198 1.00 89.44 184 GLY A C 1
ATOM 1490 O O . GLY A 1 184 ? -5.297 8.325 -6.180 1.00 89.44 184 GLY A O 1
ATOM 1491 N N . TRP A 1 185 ? -3.473 7.913 -7.446 1.00 93.12 185 TRP A N 1
ATOM 1492 C CA . TRP A 1 185 ? -2.885 6.900 -6.579 1.00 93.12 185 TRP A CA 1
ATOM 1493 C C . TRP A 1 185 ? -2.518 7.443 -5.190 1.00 93.12 185 TRP A C 1
ATOM 1495 O O . TRP A 1 185 ? -2.919 6.846 -4.193 1.00 93.12 185 TRP A O 1
ATOM 1505 N N . ASP A 1 186 ? -1.863 8.611 -5.091 1.00 91.00 186 ASP A N 1
ATOM 1506 C CA . ASP A 1 186 ? -1.503 9.206 -3.788 1.00 91.00 186 ASP A CA 1
ATOM 1507 C C . ASP A 1 186 ? -2.749 9.435 -2.928 1.00 91.00 186 ASP A C 1
ATOM 1509 O O . ASP A 1 186 ? -2.765 9.157 -1.729 1.00 91.00 186 ASP A O 1
ATOM 1513 N N . LYS A 1 187 ? -3.819 9.944 -3.551 1.00 90.62 187 LYS A N 1
ATOM 1514 C CA . LYS A 1 187 ? -5.095 10.203 -2.875 1.00 90.62 187 LYS A CA 1
ATOM 1515 C C . LYS A 1 187 ? -5.743 8.912 -2.392 1.00 90.62 187 LYS A C 1
ATOM 1517 O O . LYS A 1 187 ? -6.251 8.896 -1.273 1.00 90.62 187 LYS A O 1
ATOM 1522 N N . ALA A 1 188 ? -5.703 7.853 -3.198 1.00 92.00 188 ALA A N 1
ATOM 1523 C CA . ALA A 1 188 ? -6.224 6.546 -2.816 1.00 92.00 188 ALA A CA 1
ATOM 1524 C C . ALA A 1 188 ? -5.439 5.944 -1.640 1.00 92.00 188 ALA A C 1
ATOM 1526 O O . ALA A 1 188 ? -6.044 5.515 -0.658 1.00 92.00 188 ALA A O 1
ATOM 1527 N N . MET A 1 189 ? -4.102 5.990 -1.679 1.00 93.62 189 MET A N 1
ATOM 1528 C CA . MET A 1 189 ? -3.268 5.502 -0.573 1.00 93.62 189 MET A CA 1
ATOM 1529 C C . MET A 1 189 ? -3.517 6.290 0.716 1.00 93.62 189 MET A C 1
ATOM 1531 O O . MET A 1 189 ? -3.672 5.697 1.782 1.00 93.62 189 MET A O 1
ATOM 1535 N N . VAL A 1 190 ? -3.612 7.621 0.633 1.00 92.12 190 VAL A N 1
ATOM 1536 C CA . VAL A 1 190 ? -3.931 8.470 1.793 1.00 92.12 190 VAL A CA 1
ATOM 1537 C C . VAL A 1 190 ? -5.327 8.164 2.338 1.00 92.12 190 VAL A C 1
ATOM 1539 O O . VAL A 1 190 ? -5.490 8.078 3.551 1.00 92.12 190 VAL A O 1
ATOM 1542 N N . ALA A 1 191 ? -6.331 7.964 1.480 1.00 91.56 191 ALA A N 1
ATOM 1543 C CA . ALA A 1 191 ? -7.675 7.591 1.919 1.00 91.56 191 ALA A CA 1
ATOM 1544 C C . ALA A 1 191 ? -7.685 6.236 2.647 1.00 91.56 191 ALA A C 1
ATOM 1546 O O . ALA A 1 191 ? -8.289 6.127 3.712 1.00 91.56 191 ALA A O 1
ATOM 1547 N N . CYS A 1 192 ? -6.957 5.244 2.123 1.00 93.25 192 CYS A N 1
ATOM 1548 C CA . CYS A 1 192 ? -6.767 3.951 2.780 1.00 93.25 192 CYS A CA 1
ATOM 1549 C C . CYS A 1 192 ? -6.118 4.111 4.164 1.00 93.25 192 CYS A C 1
ATOM 1551 O O . CYS A 1 192 ? -6.624 3.584 5.151 1.00 93.25 192 CYS A O 1
ATOM 1553 N N . LEU A 1 193 ? -5.022 4.869 4.264 1.00 94.69 193 LEU A N 1
ATOM 1554 C CA . LEU A 1 193 ? -4.325 5.091 5.536 1.00 94.69 193 LEU A CA 1
ATOM 1555 C C . LEU A 1 193 ? -5.183 5.854 6.555 1.00 94.69 193 LEU A C 1
ATOM 1557 O O . LEU A 1 193 ? -5.151 5.517 7.736 1.00 94.69 193 LEU A O 1
ATOM 1561 N N . ASN A 1 194 ? -5.972 6.837 6.114 1.00 93.88 194 ASN A N 1
ATOM 1562 C CA . ASN A 1 194 ? -6.887 7.579 6.987 1.00 93.88 194 ASN A CA 1
ATOM 1563 C C . ASN A 1 194 ? -7.970 6.672 7.579 1.00 93.88 194 ASN A C 1
ATOM 1565 O O . ASN A 1 194 ? -8.330 6.815 8.746 1.00 93.88 194 ASN A O 1
ATOM 1569 N N . GLU A 1 195 ? -8.486 5.732 6.791 1.00 93.75 195 GLU A N 1
ATOM 1570 C CA . GLU A 1 195 ? -9.437 4.744 7.290 1.00 93.75 195 GLU A CA 1
ATOM 1571 C C . GLU A 1 195 ? -8.783 3.781 8.288 1.00 93.75 195 GLU A C 1
ATOM 1573 O O . GLU A 1 195 ? -9.353 3.495 9.342 1.00 93.75 195 GLU A O 1
ATOM 1578 N N . MET A 1 196 ? -7.558 3.324 8.008 1.00 96.38 196 MET A N 1
ATOM 1579 C CA . MET A 1 196 ? -6.803 2.515 8.968 1.00 96.38 196 MET A CA 1
ATOM 1580 C C . MET A 1 196 ? -6.596 3.272 10.289 1.00 96.38 196 MET A C 1
ATOM 1582 O O . MET A 1 196 ? -6.774 2.699 11.363 1.00 96.38 196 MET A O 1
ATOM 1586 N N . GLU A 1 197 ? -6.252 4.563 10.228 1.00 96.44 197 GLU A N 1
ATOM 1587 C CA . GLU A 1 197 ? -6.103 5.422 11.409 1.00 96.44 197 GLU A CA 1
ATOM 1588 C C . GLU A 1 197 ? -7.429 5.564 12.170 1.00 96.44 197 GLU A C 1
ATOM 1590 O O . GLU A 1 197 ? -7.455 5.458 13.399 1.00 96.44 197 GLU A O 1
ATOM 1595 N N . ALA A 1 198 ? -8.543 5.744 11.453 1.00 95.81 198 ALA A N 1
ATOM 1596 C CA . ALA A 1 198 ? -9.870 5.816 12.051 1.00 95.81 198 ALA A CA 1
ATOM 1597 C C . ALA A 1 198 ? -10.222 4.526 12.808 1.00 95.81 198 ALA A C 1
ATOM 1599 O O . ALA A 1 198 ? -10.688 4.605 13.945 1.00 95.81 198 ALA A O 1
ATOM 1600 N N . GLN A 1 199 ? -9.937 3.354 12.235 1.00 97.62 199 GLN A N 1
ATOM 1601 C CA . GLN A 1 199 ? -10.159 2.066 12.900 1.00 97.62 199 GLN A CA 1
ATOM 1602 C C . GLN A 1 199 ? -9.269 1.879 14.132 1.00 97.62 199 GLN A C 1
ATOM 1604 O O . GLN A 1 199 ? -9.769 1.486 15.187 1.00 97.62 199 GLN A O 1
ATOM 1609 N N . VAL A 1 200 ? -7.970 2.205 14.045 1.00 98.00 200 VAL A N 1
ATOM 1610 C CA . VAL A 1 200 ? -7.057 2.132 15.203 1.00 98.00 200 VAL A CA 1
ATOM 1611 C C . VAL A 1 200 ? -7.548 3.043 16.325 1.00 98.00 200 VAL A C 1
ATOM 1613 O O . VAL A 1 200 ? -7.558 2.643 17.494 1.00 98.00 200 VAL A O 1
ATOM 1616 N N . LYS A 1 201 ? -7.981 4.261 15.985 1.00 97.25 201 LYS A N 1
ATOM 1617 C CA . LYS A 1 201 ? -8.535 5.213 16.946 1.00 97.25 201 LYS A CA 1
ATOM 1618 C C . LYS A 1 201 ? -9.804 4.672 17.602 1.00 97.25 201 LYS A C 1
ATOM 1620 O O . LYS A 1 201 ? -9.861 4.652 18.827 1.00 97.25 201 LYS A O 1
ATOM 1625 N N . GLN A 1 202 ? -10.770 4.195 16.816 1.00 97.25 202 GLN A N 1
ATOM 1626 C CA . GLN A 1 202 ? -12.022 3.627 17.329 1.00 97.25 202 GLN A CA 1
ATOM 1627 C C . GLN A 1 202 ? -11.765 2.464 18.293 1.00 97.25 202 GLN A C 1
ATOM 1629 O O . GLN A 1 202 ? -12.285 2.469 19.408 1.00 97.25 202 GLN A O 1
ATOM 1634 N N . TYR A 1 203 ? -10.909 1.511 17.906 1.00 98.31 203 TYR A N 1
ATOM 1635 C CA . TYR A 1 203 ? -10.522 0.395 18.770 1.00 98.31 203 TYR A CA 1
ATOM 1636 C C . TYR A 1 203 ? -9.862 0.881 20.066 1.00 98.31 203 TYR A C 1
ATOM 1638 O O . TYR A 1 203 ? -10.235 0.445 21.154 1.00 98.31 203 TYR A O 1
ATOM 1646 N N . THR A 1 204 ? -8.906 1.810 19.972 1.00 97.56 204 THR A N 1
ATOM 1647 C CA . THR A 1 204 ? -8.157 2.300 21.139 1.00 97.56 204 THR A CA 1
ATOM 1648 C C . THR A 1 204 ? -9.056 3.058 22.117 1.00 97.56 204 THR A C 1
ATOM 1650 O O . THR A 1 204 ? -8.970 2.837 23.325 1.00 97.56 204 THR A O 1
ATOM 1653 N N . GLU A 1 205 ? -9.935 3.926 21.614 1.00 97.62 205 GLU A N 1
ATOM 1654 C CA . GLU A 1 205 ? -10.876 4.697 22.434 1.00 97.62 205 GLU A CA 1
ATOM 1655 C C . GLU A 1 205 ? -11.907 3.784 23.111 1.00 97.62 205 GLU A C 1
ATOM 1657 O O . GLU A 1 205 ? -12.140 3.913 24.316 1.00 97.62 205 GLU A O 1
ATOM 1662 N N . LEU A 1 206 ? -12.465 2.811 22.381 1.00 98.31 206 LEU A N 1
ATOM 166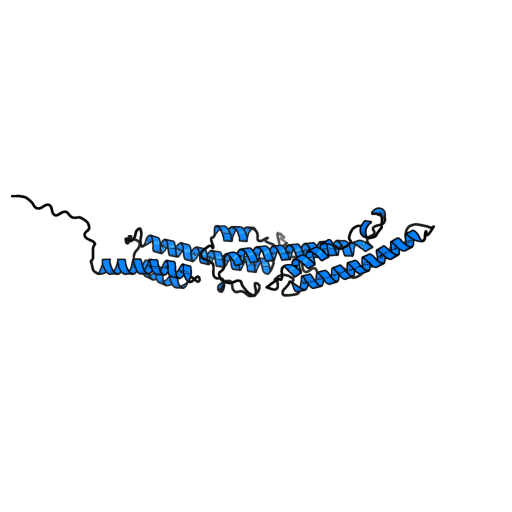3 C CA . LEU A 1 206 ? -13.392 1.831 22.948 1.00 98.31 206 LEU A CA 1
ATOM 1664 C C . LEU A 1 206 ? -12.707 0.972 24.018 1.00 98.31 206 LEU A C 1
ATOM 1666 O O . LEU A 1 206 ? -13.221 0.840 25.129 1.00 98.31 206 LEU A O 1
ATOM 1670 N N . LYS A 1 207 ? -11.508 0.454 23.732 1.00 97.56 207 LYS A N 1
ATOM 1671 C CA . LYS A 1 207 ? -10.703 -0.308 24.695 1.00 97.56 207 LYS A CA 1
ATOM 1672 C C . LYS A 1 207 ? -10.422 0.488 25.963 1.00 97.56 207 LYS A C 1
ATOM 1674 O O . LYS A 1 207 ? -10.535 -0.047 27.067 1.00 97.56 207 LYS A O 1
ATOM 1679 N N . GLN A 1 208 ? -10.084 1.768 25.826 1.00 96.88 208 GLN A N 1
ATOM 1680 C CA . GLN A 1 208 ? -9.857 2.650 26.966 1.00 96.88 208 GLN A CA 1
ATOM 1681 C C . GLN A 1 208 ? -11.140 2.866 27.779 1.00 96.88 208 GLN A C 1
ATOM 1683 O O . GLN A 1 208 ? -11.080 2.844 29.006 1.00 96.88 208 GLN A O 1
ATOM 1688 N N . SER A 1 209 ? -12.287 3.038 27.117 1.00 96.88 209 SER A N 1
ATOM 1689 C CA . SER A 1 209 ? -13.595 3.166 27.769 1.00 96.88 209 SER A CA 1
ATOM 1690 C C . SER A 1 209 ? -13.957 1.912 28.574 1.00 96.88 209 SER A C 1
ATOM 1692 O O . SER A 1 209 ? -14.292 2.001 29.755 1.00 96.88 209 SER A O 1
ATOM 1694 N N . ILE A 1 210 ? -13.786 0.729 27.977 1.00 97.06 210 ILE A N 1
ATOM 1695 C CA . ILE A 1 210 ? -14.007 -0.572 28.628 1.00 97.06 210 ILE A CA 1
ATOM 1696 C C . ILE A 1 210 ? -13.069 -0.744 29.832 1.00 97.06 210 ILE A C 1
ATOM 1698 O O . ILE A 1 210 ? -13.520 -1.040 30.938 1.00 97.06 210 ILE A O 1
ATOM 1702 N N . THR A 1 211 ? -11.776 -0.456 29.657 1.00 96.44 211 THR A N 1
ATOM 1703 C CA . THR A 1 211 ? -10.775 -0.518 30.739 1.00 96.44 211 THR A CA 1
ATOM 1704 C C . THR A 1 211 ? -11.072 0.486 31.858 1.00 96.44 211 THR A C 1
ATOM 1706 O O . THR A 1 211 ? -10.765 0.251 33.024 1.00 96.44 211 THR A O 1
ATOM 1709 N N . ALA A 1 212 ? -11.670 1.635 31.537 1.00 96.69 212 ALA A N 1
ATOM 1710 C CA . ALA A 1 212 ? -12.084 2.592 32.551 1.00 96.69 212 ALA A CA 1
ATOM 1711 C C . ALA A 1 212 ? -13.239 2.047 33.398 1.00 96.69 212 ALA A C 1
ATOM 1713 O O . ALA A 1 212 ? -13.280 2.357 34.583 1.00 96.69 212 ALA A O 1
ATOM 1714 N N . MET A 1 213 ? -14.144 1.234 32.835 1.00 97.19 213 MET A N 1
ATOM 1715 C CA . MET A 1 213 ? -15.266 0.618 33.559 1.00 97.19 213 MET A CA 1
ATOM 1716 C C . MET A 1 213 ? -14.830 -0.511 34.499 1.00 97.19 213 MET A C 1
ATOM 1718 O O . MET A 1 213 ? -15.416 -0.658 35.573 1.00 97.19 213 MET A O 1
ATOM 1722 N N . SER A 1 214 ? -13.794 -1.278 34.151 1.00 94.00 214 SER A N 1
ATOM 1723 C CA . SER A 1 214 ? -13.247 -2.300 35.047 1.00 94.00 214 SER A CA 1
ATOM 1724 C C . SER A 1 214 ? -11.724 -2.311 35.083 1.00 94.00 214 SER A C 1
ATOM 1726 O O . SER A 1 214 ? -11.061 -2.429 34.057 1.00 94.00 214 SER A O 1
ATOM 1728 N N . GLN A 1 215 ? -11.182 -2.245 36.300 1.00 90.06 215 GLN A N 1
ATOM 1729 C CA . GLN A 1 215 ? -9.753 -2.370 36.580 1.00 90.06 215 GLN A CA 1
ATOM 1730 C C . GLN A 1 215 ? -9.530 -3.540 37.533 1.00 90.06 215 GLN A C 1
ATOM 1732 O O . GLN A 1 215 ? -10.242 -3.675 38.528 1.00 90.06 215 GLN A O 1
ATOM 1737 N N . ASP A 1 216 ? -8.569 -4.405 37.203 1.00 85.56 216 ASP A N 1
ATOM 1738 C CA . ASP A 1 216 ? -8.197 -5.583 37.999 1.00 85.56 216 ASP A CA 1
ATOM 1739 C C . ASP A 1 216 ? -9.390 -6.486 38.389 1.00 85.56 216 ASP A C 1
ATOM 1741 O O . ASP A 1 216 ? -9.420 -7.088 39.463 1.00 85.56 216 ASP A O 1
ATOM 1745 N N . GLY A 1 217 ? -10.397 -6.584 37.511 1.00 83.19 217 GLY A N 1
ATOM 1746 C CA . GLY A 1 217 ? -11.591 -7.411 37.723 1.00 83.19 217 GLY A CA 1
ATOM 1747 C C . GLY A 1 217 ? -12.630 -6.812 38.678 1.00 83.19 217 GLY A C 1
ATOM 1748 O O . GLY A 1 217 ? -13.528 -7.525 39.128 1.00 83.19 217 GLY A O 1
ATOM 1749 N N . VAL A 1 218 ? -12.527 -5.519 38.994 1.00 89.19 218 VAL A N 1
ATOM 1750 C CA . VAL A 1 218 ? -13.481 -4.786 39.838 1.00 89.19 218 VAL A CA 1
ATOM 1751 C C . VAL A 1 218 ? -14.111 -3.649 39.035 1.00 89.19 218 VAL A C 1
ATOM 1753 O O . VAL A 1 218 ? -13.456 -3.045 38.184 1.00 89.19 218 VAL A O 1
ATOM 1756 N N . LEU A 1 219 ? -15.393 -3.363 39.281 1.00 94.75 219 LEU A N 1
ATOM 1757 C CA . LEU A 1 219 ? -16.081 -2.218 38.678 1.00 94.75 219 LEU A CA 1
ATOM 1758 C C . LEU A 1 219 ? -15.569 -0.902 39.263 1.00 94.75 219 LEU A C 1
ATOM 1760 O O . LEU A 1 219 ? -15.375 -0.774 40.474 1.00 94.75 219 LEU A O 1
ATOM 1764 N N . THR A 1 220 ? -15.420 0.099 38.407 1.00 95.62 220 THR A N 1
ATOM 1765 C CA . THR A 1 220 ? -15.104 1.470 38.815 1.00 95.62 220 THR A CA 1
ATOM 1766 C C . THR A 1 220 ? -16.363 2.345 38.814 1.00 95.62 220 THR A C 1
ATOM 1768 O O . THR A 1 220 ? -17.453 1.913 38.440 1.00 95.62 220 THR A O 1
ATOM 1771 N N . SER A 1 221 ? -16.218 3.623 39.172 1.00 93.62 221 SER A N 1
ATOM 1772 C CA . SER A 1 221 ? -17.291 4.615 39.021 1.00 93.62 221 SER A CA 1
ATOM 1773 C C . SER A 1 221 ? -17.688 4.886 37.565 1.00 93.62 221 SER A C 1
ATOM 1775 O O . SER A 1 221 ? -18.753 5.455 37.330 1.00 93.62 221 SER A O 1
ATOM 1777 N N . SER A 1 222 ? -16.859 4.504 36.591 1.00 94.50 222 SER A N 1
ATOM 1778 C CA . SER A 1 222 ? -17.164 4.650 35.166 1.00 94.50 222 SER A CA 1
ATOM 1779 C C . SER A 1 222 ? -18.074 3.543 34.635 1.00 94.50 222 SER A C 1
ATOM 1781 O O . SER A 1 222 ? -18.631 3.724 33.555 1.00 94.50 222 SER A O 1
ATOM 1783 N N . ALA A 1 223 ? -18.266 2.439 35.368 1.00 94.00 223 ALA A N 1
ATOM 1784 C CA . ALA A 1 223 ? -19.176 1.350 35.004 1.00 94.00 223 ALA A CA 1
ATOM 1785 C C . ALA A 1 223 ? -20.651 1.728 35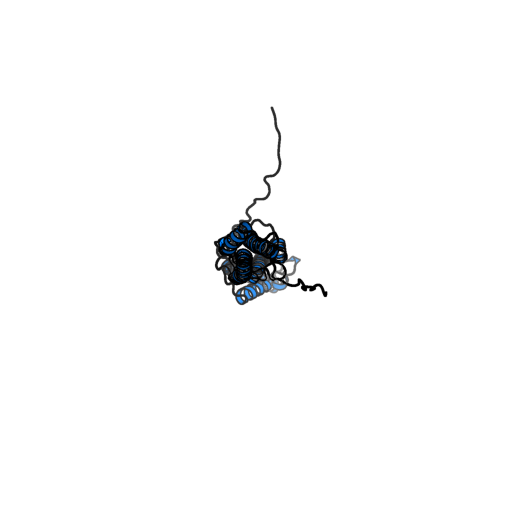.212 1.00 94.00 223 ALA A C 1
ATOM 1787 O O . ALA A 1 223 ? -21.353 1.190 36.068 1.00 94.00 223 ALA A O 1
ATOM 1788 N N . THR A 1 224 ? -21.127 2.701 34.442 1.00 94.06 224 THR A N 1
ATOM 1789 C CA . THR A 1 224 ? -22.539 3.078 34.393 1.00 94.06 224 THR A CA 1
ATOM 1790 C C . THR A 1 224 ? -23.246 2.298 33.287 1.00 94.06 224 THR A C 1
ATOM 1792 O O . THR A 1 224 ? -22.633 1.930 32.286 1.00 94.06 224 THR A O 1
ATOM 1795 N N . MET A 1 225 ? -24.560 2.092 33.427 1.00 92.38 225 MET A N 1
ATOM 1796 C CA . MET A 1 225 ? -25.368 1.456 32.376 1.00 92.38 225 MET A CA 1
ATOM 1797 C C . MET A 1 225 ? -25.270 2.214 31.039 1.00 92.38 225 MET A C 1
ATOM 1799 O O . MET A 1 225 ? -25.252 1.602 29.979 1.00 92.38 225 MET A O 1
ATOM 1803 N N . GLU A 1 226 ? -25.161 3.545 31.076 1.00 95.38 226 GLU A N 1
ATOM 1804 C CA . GLU A 1 226 ? -24.978 4.369 29.875 1.00 95.38 226 GLU A CA 1
ATOM 1805 C C . GLU A 1 226 ? -23.655 4.062 29.159 1.00 95.38 226 GLU A C 1
ATOM 1807 O O . GLU A 1 226 ? -23.661 3.790 27.959 1.00 95.38 226 GLU A O 1
ATOM 1812 N N . ASN A 1 227 ? -22.535 4.038 29.890 1.00 96.06 227 ASN A N 1
ATOM 1813 C CA . ASN A 1 227 ? -21.223 3.739 29.311 1.00 96.06 227 ASN A CA 1
ATOM 1814 C C . ASN A 1 227 ? -21.138 2.296 28.801 1.00 96.06 227 ASN A C 1
ATOM 1816 O O . ASN A 1 227 ? -20.526 2.048 27.765 1.00 96.06 227 ASN A O 1
ATOM 1820 N N . PHE A 1 228 ? -21.788 1.362 29.495 1.00 96.50 228 PHE A N 1
ATOM 1821 C CA . PHE A 1 228 ? -21.880 -0.032 29.077 1.00 96.50 228 PHE A CA 1
ATOM 1822 C C . PHE A 1 228 ? -22.644 -0.186 27.753 1.00 96.50 228 PHE A C 1
ATOM 1824 O O . PHE A 1 228 ? -22.124 -0.772 26.804 1.00 96.50 228 PHE A O 1
ATOM 1831 N N . LEU A 1 229 ? -23.839 0.408 27.641 1.00 96.19 229 LEU A N 1
ATOM 1832 C CA . LEU A 1 229 ? -24.623 0.388 26.399 1.00 96.19 229 LEU A CA 1
ATOM 1833 C C . LEU A 1 229 ? -23.895 1.093 25.247 1.00 96.19 229 LEU A C 1
ATOM 1835 O O . LEU A 1 229 ? -23.932 0.616 24.111 1.00 96.19 229 LEU A O 1
ATOM 1839 N N . LEU A 1 230 ? -23.205 2.201 25.535 1.00 97.19 230 LEU A N 1
ATOM 1840 C CA . LEU A 1 230 ? -22.372 2.882 24.548 1.00 97.19 230 LEU A CA 1
ATOM 1841 C C . LEU A 1 230 ? -21.242 1.968 24.055 1.00 97.19 230 LEU A C 1
ATOM 1843 O O . LEU A 1 230 ? -21.052 1.862 22.845 1.00 97.19 230 LEU A O 1
ATOM 1847 N N . ALA A 1 231 ? -20.547 1.269 24.956 1.00 97.44 231 ALA A N 1
ATOM 1848 C CA . ALA A 1 231 ? -19.481 0.341 24.588 1.00 97.44 231 ALA A CA 1
ATOM 1849 C C . ALA A 1 231 ? -19.991 -0.797 23.688 1.00 97.44 231 ALA A C 1
ATOM 1851 O O . ALA A 1 231 ? -19.365 -1.080 22.668 1.00 97.44 231 ALA A O 1
ATOM 1852 N N . ILE A 1 232 ? -21.157 -1.381 23.995 1.00 96.94 232 ILE A N 1
ATOM 1853 C CA . ILE A 1 232 ? -21.805 -2.389 23.136 1.00 96.94 232 ILE A CA 1
ATOM 1854 C C . ILE A 1 232 ? -22.103 -1.811 21.749 1.00 96.94 232 ILE A C 1
ATOM 1856 O O . ILE A 1 232 ? -21.777 -2.430 20.741 1.00 96.94 232 ILE A O 1
ATOM 1860 N N . SER A 1 233 ? -22.678 -0.607 21.676 1.00 96.81 233 SER A N 1
ATOM 1861 C CA . SER A 1 233 ? -23.001 0.008 20.381 1.00 96.81 233 SER A CA 1
ATOM 1862 C C . SER A 1 233 ? -21.758 0.302 19.532 1.00 96.81 233 SER A C 1
ATOM 1864 O O . SER A 1 233 ? -21.784 0.158 18.314 1.00 96.81 233 SER A O 1
ATOM 1866 N N . GLN A 1 234 ? -20.648 0.688 20.167 1.00 97.56 234 GLN A N 1
ATOM 1867 C CA . GLN A 1 234 ? -19.383 0.963 19.488 1.00 97.56 234 GLN A CA 1
ATOM 1868 C C . GLN A 1 234 ? -18.653 -0.318 19.077 1.00 97.56 234 GLN A C 1
ATOM 1870 O O . GLN A 1 234 ? -17.939 -0.309 18.077 1.00 97.56 234 GLN A O 1
ATOM 1875 N N . LEU A 1 235 ? -18.851 -1.422 19.805 1.00 97.75 235 LEU A N 1
ATOM 1876 C CA . LEU A 1 235 ? -18.284 -2.729 19.476 1.00 97.75 235 LEU A CA 1
ATOM 1877 C C . LEU A 1 235 ? -18.708 -3.203 18.079 1.00 97.75 235 LEU A C 1
ATOM 1879 O O . LEU A 1 235 ? -17.912 -3.816 17.369 1.00 97.75 235 LEU A O 1
ATOM 1883 N N . GLU A 1 236 ? -19.934 -2.889 17.653 1.00 95.06 236 GLU A N 1
ATOM 1884 C CA . GLU A 1 236 ? -20.439 -3.239 16.318 1.00 95.06 236 GLU A CA 1
ATOM 1885 C C . GLU A 1 236 ? -19.678 -2.548 15.177 1.00 95.06 236 GLU A C 1
ATOM 1887 O O . GLU A 1 236 ? -19.678 -3.051 14.055 1.00 95.06 236 GLU A O 1
ATOM 1892 N N . LEU A 1 237 ? -19.004 -1.428 15.460 1.00 94.81 237 LEU A N 1
ATOM 1893 C CA . LEU A 1 237 ? -18.226 -0.665 14.480 1.00 94.81 237 LEU A CA 1
ATOM 1894 C C . LEU A 1 237 ? -16.804 -1.215 14.292 1.00 94.81 237 LEU A C 1
ATOM 1896 O O . LEU A 1 237 ? -16.126 -0.856 13.328 1.00 94.81 237 LEU A O 1
ATOM 1900 N N . ILE A 1 238 ? -16.340 -2.094 15.187 1.00 97.44 238 ILE A N 1
ATOM 1901 C CA . ILE A 1 238 ? -15.025 -2.725 15.076 1.00 97.44 238 ILE A CA 1
ATOM 1902 C C . ILE A 1 238 ? -15.076 -3.797 13.986 1.00 97.44 238 ILE A C 1
ATOM 1904 O O . ILE A 1 238 ? -15.675 -4.855 14.163 1.00 97.44 238 ILE A O 1
ATOM 1908 N N . LYS A 1 239 ? -14.426 -3.515 12.851 1.00 95.88 239 LYS A N 1
ATOM 1909 C CA . LYS A 1 239 ? -14.433 -4.387 11.664 1.00 95.88 239 LYS A CA 1
ATOM 1910 C C . LYS A 1 239 ? -13.596 -5.659 11.821 1.00 95.88 239 LYS A C 1
ATOM 1912 O O . LYS A 1 239 ? -13.917 -6.681 11.228 1.00 95.88 239 LYS A O 1
ATOM 1917 N N . ASN A 1 240 ? -12.493 -5.600 12.571 1.00 97.56 240 ASN A N 1
ATOM 1918 C CA . ASN A 1 240 ? -11.635 -6.765 12.784 1.00 97.56 240 ASN A CA 1
ATOM 1919 C C . ASN A 1 240 ? -12.261 -7.689 13.838 1.00 97.56 240 ASN A C 1
ATOM 1921 O O . ASN A 1 240 ? -12.374 -7.310 15.003 1.00 97.56 240 ASN A O 1
ATOM 1925 N N . GLU A 1 241 ? -12.616 -8.909 13.438 1.00 97.00 241 GLU A N 1
ATOM 1926 C CA . GLU A 1 241 ? -13.304 -9.872 14.308 1.00 97.00 241 GLU A CA 1
ATOM 1927 C C . GLU A 1 241 ? -12.465 -10.321 15.516 1.00 97.00 241 GLU A C 1
ATOM 1929 O O . GLU A 1 241 ? -13.017 -10.524 16.594 1.00 97.00 241 GLU A O 1
ATOM 1934 N N . THR A 1 242 ? -11.135 -10.414 15.401 1.00 97.56 242 THR A N 1
ATOM 1935 C CA . THR A 1 242 ? -10.263 -10.739 16.544 1.00 97.56 242 THR A CA 1
ATOM 1936 C C . THR A 1 242 ? -10.284 -9.627 17.592 1.00 97.56 242 THR A C 1
ATOM 1938 O O . THR A 1 242 ? -10.484 -9.888 18.777 1.00 97.56 242 THR A O 1
ATOM 1941 N N . LEU A 1 243 ? -10.096 -8.373 17.163 1.00 98.12 243 LEU A N 1
ATOM 1942 C CA . LEU A 1 243 ? -10.133 -7.203 18.044 1.00 98.12 243 LEU A CA 1
ATOM 1943 C C . LEU A 1 243 ? -11.522 -7.017 18.655 1.00 98.12 243 LEU A C 1
ATOM 1945 O O . LEU A 1 243 ? -11.647 -6.672 19.827 1.00 98.12 243 LEU A O 1
ATOM 1949 N N . LYS A 1 244 ? -12.571 -7.270 17.870 1.00 98.38 244 LYS A N 1
ATOM 1950 C CA . LYS A 1 244 ? -13.954 -7.247 18.338 1.00 98.38 244 LYS A CA 1
ATOM 1951 C C . LYS A 1 244 ? -14.185 -8.300 19.417 1.00 98.38 244 LYS A C 1
ATOM 1953 O O . LYS A 1 244 ? -14.728 -7.966 20.463 1.00 98.38 244 LYS A O 1
ATOM 1958 N N . GLN A 1 245 ? -13.724 -9.534 19.212 1.00 98.12 245 GLN A N 1
ATOM 1959 C CA . GLN A 1 245 ? -13.843 -10.587 20.219 1.00 98.12 245 GLN A CA 1
ATOM 1960 C C . GLN A 1 245 ? -13.105 -10.217 21.514 1.00 98.12 245 GLN A C 1
ATOM 1962 O O . GLN A 1 245 ? -13.678 -10.347 22.589 1.00 98.12 245 GLN A O 1
ATOM 1967 N N . GLU A 1 246 ? -11.884 -9.674 21.423 1.00 97.38 246 GLU A N 1
ATOM 1968 C CA . GLU A 1 246 ? -11.112 -9.229 22.596 1.00 97.38 246 GLU A CA 1
ATOM 1969 C C . GLU A 1 246 ? -11.878 -8.205 23.453 1.00 97.38 246 GLU A C 1
ATOM 1971 O O . GLU A 1 246 ? -11.827 -8.242 24.685 1.00 97.38 246 GLU A O 1
ATOM 1976 N N . LEU A 1 247 ? -12.568 -7.261 22.808 1.00 98.00 247 LEU A N 1
ATOM 1977 C CA . LEU A 1 247 ? -13.363 -6.245 23.494 1.00 98.00 247 LEU A CA 1
ATOM 1978 C C . LEU A 1 247 ? -14.700 -6.805 23.997 1.00 98.00 247 LEU A C 1
ATOM 1980 O O . LEU A 1 247 ? -15.127 -6.436 25.090 1.00 98.00 247 LEU A O 1
ATOM 1984 N N . SER A 1 248 ? -15.324 -7.715 23.242 1.00 98.06 248 SER A N 1
ATOM 1985 C CA . SER A 1 248 ? -16.541 -8.427 23.651 1.00 98.06 248 SER A CA 1
ATOM 1986 C C . SER A 1 248 ? -16.315 -9.201 24.946 1.00 98.06 248 SER A C 1
ATOM 1988 O O . SER A 1 248 ? -17.080 -9.037 25.890 1.00 98.06 248 SER A O 1
ATOM 1990 N N . ASP A 1 249 ? -15.220 -9.960 25.035 1.00 97.31 249 ASP A N 1
ATOM 1991 C CA . ASP A 1 249 ? -14.881 -10.745 26.226 1.00 97.31 249 ASP A CA 1
ATOM 1992 C C . ASP A 1 249 ? -14.740 -9.851 27.473 1.00 97.31 249 ASP A C 1
ATOM 1994 O O . ASP A 1 249 ? -15.132 -10.226 28.578 1.00 97.31 249 ASP A O 1
ATOM 1998 N N . GLN A 1 250 ? -14.201 -8.637 27.314 1.00 96.44 250 GLN A N 1
ATOM 1999 C CA . GLN A 1 250 ? -14.085 -7.670 28.411 1.00 96.44 250 GLN A CA 1
ATOM 2000 C C . GLN A 1 250 ? -15.437 -7.060 28.801 1.00 96.44 250 GLN A C 1
ATOM 2002 O O . GLN A 1 250 ? -15.687 -6.835 29.987 1.00 96.44 250 GLN A O 1
ATOM 2007 N N . ILE A 1 251 ? -16.311 -6.802 27.825 1.00 96.62 251 ILE A N 1
ATOM 2008 C CA . ILE A 1 251 ? -17.682 -6.336 28.068 1.00 96.62 251 ILE A CA 1
ATOM 2009 C C . ILE A 1 251 ? -18.481 -7.407 28.825 1.00 96.62 251 ILE A C 1
ATOM 2011 O O . ILE A 1 251 ? -19.134 -7.066 29.809 1.00 96.62 251 ILE A O 1
ATOM 2015 N N . ASP A 1 252 ? -18.362 -8.684 28.457 1.00 96.06 252 ASP A N 1
ATOM 2016 C CA . ASP A 1 252 ? -19.044 -9.798 29.135 1.00 96.06 252 ASP A CA 1
ATOM 2017 C C . ASP A 1 252 ? -18.620 -9.927 30.610 1.00 96.06 252 ASP A C 1
ATOM 2019 O O . ASP A 1 252 ? -19.435 -10.205 31.495 1.00 96.06 252 ASP A O 1
ATOM 2023 N N . VAL A 1 253 ? -17.342 -9.670 30.914 1.00 95.19 253 VAL A N 1
ATOM 2024 C CA . VAL A 1 253 ? -16.858 -9.609 32.304 1.00 95.19 253 VAL A CA 1
ATOM 2025 C C . VAL A 1 253 ? -17.533 -8.471 33.073 1.00 95.19 253 VAL A C 1
ATOM 2027 O O . VAL A 1 253 ? -17.945 -8.668 34.219 1.00 95.19 253 VAL A O 1
ATOM 2030 N N . ILE A 1 254 ? -17.656 -7.289 32.464 1.00 95.88 254 ILE A N 1
ATOM 2031 C CA . ILE A 1 254 ? -18.317 -6.130 33.082 1.00 95.88 254 ILE A CA 1
ATOM 2032 C C . ILE A 1 254 ? -19.802 -6.415 33.316 1.00 95.88 254 ILE A C 1
ATOM 2034 O O . ILE A 1 254 ? -20.296 -6.118 34.404 1.00 95.88 254 ILE A O 1
ATOM 2038 N N . ASP A 1 255 ? -20.487 -7.029 32.351 1.00 95.50 255 ASP A N 1
ATOM 2039 C CA . ASP A 1 255 ? -21.895 -7.418 32.465 1.00 95.50 255 ASP A CA 1
ATOM 2040 C C . ASP A 1 255 ? -22.119 -8.320 33.687 1.00 95.50 255 ASP A C 1
ATOM 2042 O O . ASP A 1 255 ? -22.871 -7.984 34.606 1.00 95.50 255 ASP A O 1
ATOM 2046 N N . GLY A 1 256 ? -21.332 -9.395 33.801 1.00 94.38 256 GLY A N 1
ATOM 2047 C CA . GLY A 1 256 ? -21.413 -10.309 34.940 1.00 94.38 256 GLY A CA 1
ATOM 2048 C C . GLY A 1 256 ? -21.073 -9.662 36.292 1.00 94.38 256 GLY A C 1
ATOM 2049 O O . GLY A 1 256 ? -21.546 -10.117 37.339 1.00 94.38 256 GLY A O 1
ATOM 2050 N N . LEU A 1 257 ? -20.254 -8.606 36.316 1.00 93.56 257 LEU A N 1
ATOM 2051 C CA . LEU A 1 257 ? -19.990 -7.831 37.532 1.00 93.56 257 LEU A CA 1
ATOM 2052 C C . LEU A 1 257 ? -21.160 -6.898 37.885 1.00 93.56 257 LEU A C 1
ATOM 2054 O O . LEU A 1 257 ? -21.510 -6.790 39.065 1.00 93.56 257 LEU A O 1
ATOM 2058 N N . LEU A 1 258 ? -21.778 -6.255 36.890 1.00 92.88 258 LEU A N 1
ATOM 2059 C CA . LEU A 1 258 ? -22.953 -5.396 37.071 1.00 92.88 258 LEU A CA 1
ATOM 2060 C C . LEU A 1 258 ? -24.153 -6.204 37.578 1.00 92.88 258 LEU A C 1
ATOM 2062 O O . LEU A 1 258 ? -24.822 -5.778 38.523 1.00 92.88 258 LEU A O 1
ATOM 2066 N N . GLU A 1 259 ? -24.378 -7.404 37.038 1.00 91.50 259 GLU A N 1
ATOM 2067 C CA . GLU A 1 259 ? -25.415 -8.322 37.522 1.00 91.50 259 GLU A CA 1
ATOM 2068 C C . GLU A 1 259 ? -25.210 -8.689 38.999 1.00 91.50 259 GLU A C 1
ATOM 2070 O O . GLU A 1 259 ? -26.139 -8.600 39.807 1.00 91.50 259 GLU A O 1
ATOM 2075 N N . LYS A 1 260 ? -23.981 -9.047 39.396 1.00 89.44 260 LYS A N 1
ATOM 2076 C CA . LYS A 1 260 ? -23.656 -9.372 40.799 1.00 89.44 260 LYS A CA 1
ATOM 2077 C C . LYS A 1 260 ? -23.889 -8.190 41.737 1.00 89.44 260 LYS A C 1
ATOM 2079 O O . LYS A 1 260 ? -24.403 -8.386 42.841 1.00 89.44 260 LYS A O 1
ATOM 2084 N N . GLN A 1 261 ? -23.538 -6.979 41.302 1.00 86.44 261 GLN A N 1
ATOM 2085 C CA . GLN A 1 261 ? -23.784 -5.754 42.061 1.00 86.44 261 GLN A CA 1
ATOM 2086 C C . GLN A 1 261 ? -25.289 -5.496 42.229 1.00 86.44 261 GLN A C 1
ATOM 2088 O O . GLN A 1 261 ? -25.734 -5.196 43.338 1.00 86.44 261 GLN A O 1
ATOM 2093 N N . ALA A 1 262 ? -26.07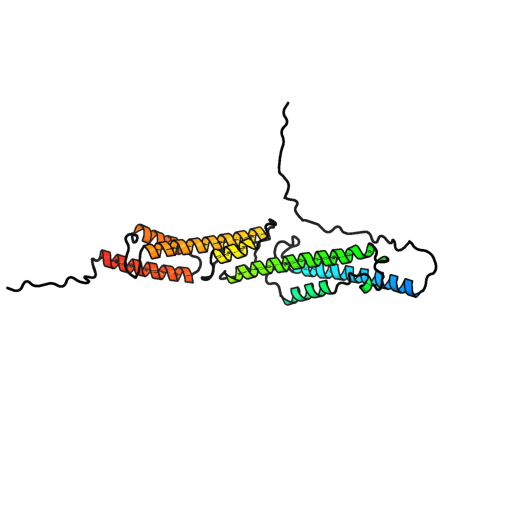9 -5.667 41.165 1.00 83.56 262 ALA A N 1
ATOM 2094 C CA . ALA A 1 262 ? -27.532 -5.494 41.191 1.00 83.56 262 ALA A CA 1
ATOM 2095 C C . ALA A 1 262 ? -28.238 -6.526 42.088 1.00 83.56 262 ALA A C 1
ATOM 2097 O O . ALA A 1 262 ? -29.208 -6.199 42.772 1.00 83.56 262 ALA A O 1
ATOM 2098 N N . LEU A 1 263 ? -27.721 -7.756 42.137 1.00 83.50 263 LEU A N 1
ATOM 2099 C CA . LEU A 1 263 ? -28.213 -8.826 43.009 1.00 83.50 263 LEU A CA 1
ATOM 2100 C C . LEU A 1 263 ? -27.758 -8.682 44.474 1.00 83.50 263 LEU A C 1
ATOM 2102 O O . LEU A 1 263 ? -28.109 -9.518 45.306 1.00 83.50 263 LEU A O 1
ATOM 2106 N N . GLY A 1 264 ? -26.991 -7.638 44.811 1.00 66.69 264 GLY A N 1
ATOM 2107 C CA . GLY A 1 264 ? -26.526 -7.387 46.176 1.00 66.69 264 GLY A CA 1
ATOM 2108 C C . GLY A 1 264 ? -25.486 -8.394 46.670 1.00 66.69 264 GLY A C 1
ATOM 2109 O O . GLY A 1 264 ? -25.261 -8.496 47.876 1.00 66.69 264 GLY A O 1
ATOM 2110 N N . VAL A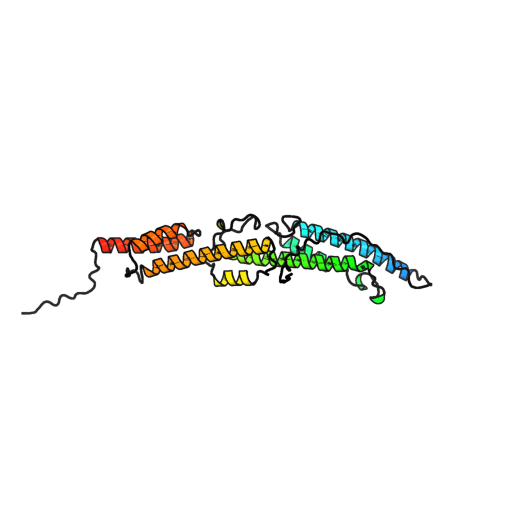 1 265 ? -24.827 -9.125 45.762 1.00 59.12 265 VAL A N 1
ATOM 2111 C CA . VAL A 1 265 ? -23.714 -10.024 46.093 1.00 59.12 265 VAL A CA 1
ATOM 2112 C C . VAL A 1 265 ? -22.461 -9.170 46.286 1.00 59.12 265 VAL A C 1
ATOM 2114 O O . VAL A 1 265 ? -21.534 -9.168 45.480 1.00 59.12 265 VAL A O 1
ATOM 2117 N N . ILE A 1 266 ? -22.446 -8.383 47.361 1.00 48.50 266 ILE A N 1
ATOM 2118 C CA . ILE A 1 266 ? -21.224 -7.757 47.853 1.00 48.50 266 ILE A CA 1
ATOM 2119 C C . ILE A 1 266 ? -20.353 -8.906 48.353 1.00 48.50 266 ILE A C 1
ATOM 2121 O O . ILE A 1 266 ? -20.735 -9.618 49.282 1.00 48.50 266 ILE A O 1
ATOM 2125 N N . ALA A 1 267 ? -19.185 -9.101 47.744 1.00 44.50 267 ALA A N 1
ATOM 2126 C CA . ALA A 1 267 ? -18.139 -9.898 48.359 1.00 44.50 267 ALA A CA 1
ATOM 2127 C C . ALA A 1 267 ? -17.792 -9.241 49.704 1.00 44.50 267 ALA A C 1
ATOM 2129 O O . ALA A 1 267 ? -17.076 -8.243 49.763 1.00 44.50 267 ALA A O 1
ATOM 2130 N N . THR A 1 268 ? -18.341 -9.770 50.796 1.00 39.09 268 THR A N 1
ATOM 2131 C CA . THR A 1 268 ? -17.902 -9.463 52.154 1.00 39.09 268 THR A CA 1
ATOM 2132 C C . THR A 1 268 ? -16.509 -10.048 52.338 1.00 39.09 268 THR A C 1
ATOM 2134 O O . THR A 1 268 ? -16.338 -11.135 52.884 1.00 39.09 268 THR A O 1
ATOM 2137 N N . THR A 1 269 ? -15.488 -9.348 51.858 1.00 43.94 269 THR A N 1
ATOM 2138 C CA . THR A 1 269 ? -14.118 -9.565 52.312 1.00 43.94 269 THR A CA 1
ATOM 2139 C C . THR A 1 269 ? -13.860 -8.660 53.509 1.00 43.94 269 THR A C 1
ATOM 2141 O O . THR A 1 269 ? -13.647 -7.462 53.352 1.00 43.94 269 THR A O 1
ATOM 2144 N N . GLY A 1 270 ? -13.870 -9.267 54.700 1.00 43.06 270 GLY A N 1
ATOM 2145 C CA . GLY A 1 270 ? -13.137 -8.778 55.869 1.00 43.06 270 GLY A CA 1
ATOM 2146 C C . GLY A 1 270 ? -13.874 -7.824 56.811 1.00 43.06 270 GLY A C 1
ATOM 2147 O O . GLY A 1 270 ? -13.466 -6.678 56.959 1.00 43.06 270 GLY A O 1
ATOM 2148 N N . GLN A 1 271 ? -14.872 -8.313 57.547 1.00 33.44 271 GLN A N 1
ATOM 2149 C CA . GLN A 1 271 ? -15.066 -7.849 58.923 1.00 33.44 271 GLN A CA 1
ATOM 2150 C C . GLN A 1 271 ? -14.930 -9.048 59.854 1.00 33.44 271 GLN A C 1
ATOM 2152 O O . GLN A 1 271 ? -15.803 -9.904 59.944 1.00 33.44 271 GLN A O 1
ATOM 2157 N N . GLU A 1 272 ? -13.763 -9.114 60.484 1.00 40.69 272 GLU A N 1
ATOM 2158 C CA . GLU A 1 272 ? -13.468 -9.972 61.618 1.00 40.69 272 GLU A CA 1
ATOM 2159 C C . GLU A 1 272 ? -14.393 -9.539 62.763 1.00 40.69 272 GLU A C 1
ATOM 2161 O O . GLU A 1 272 ? -14.277 -8.443 63.316 1.00 40.69 272 GLU A O 1
ATOM 2166 N N . GLU A 1 273 ? -15.392 -10.370 63.039 1.00 36.75 273 GLU A N 1
ATOM 2167 C CA . GLU A 1 273 ? -16.342 -10.205 64.130 1.00 36.75 273 GLU A CA 1
ATOM 2168 C C . GLU A 1 273 ? -15.594 -10.430 65.454 1.00 36.75 273 GLU A C 1
ATOM 2170 O O . GLU A 1 273 ? -15.428 -11.554 65.927 1.00 36.75 273 GLU A O 1
ATOM 2175 N N . VAL A 1 274 ? -15.073 -9.351 66.041 1.00 47.47 274 VAL A N 1
ATOM 2176 C CA . VAL A 1 274 ? -14.533 -9.380 67.405 1.00 47.47 274 VAL A CA 1
ATOM 2177 C C . VAL A 1 274 ? -15.716 -9.435 68.370 1.00 47.47 274 VAL A C 1
ATOM 2179 O O . VAL A 1 274 ? -16.344 -8.420 68.672 1.00 47.47 274 VAL A O 1
ATOM 2182 N N . LEU A 1 275 ? -16.028 -10.643 68.839 1.00 39.59 275 LEU A N 1
ATOM 2183 C CA . LEU A 1 275 ? -16.962 -10.877 69.939 1.00 39.59 275 LEU A CA 1
ATOM 2184 C C . LEU A 1 275 ? -16.449 -10.209 71.232 1.00 39.59 275 LEU A C 1
ATOM 2186 O O . LEU A 1 275 ? -15.268 -10.356 71.560 1.00 39.59 275 LEU A O 1
ATOM 2190 N N . PRO A 1 276 ? -17.308 -9.518 72.004 1.00 44.28 276 PRO A N 1
ATOM 2191 C CA . PRO A 1 276 ? -16.936 -9.014 73.316 1.00 44.28 276 PRO A CA 1
ATOM 2192 C C . PRO A 1 276 ? -16.939 -10.172 74.320 1.00 44.28 276 PRO A C 1
ATOM 2194 O O . PRO A 1 276 ? -17.949 -10.845 74.510 1.00 44.28 276 PRO A O 1
ATOM 2197 N N . SER A 1 277 ? -15.797 -10.411 74.957 1.00 55.47 277 SER A N 1
ATOM 2198 C CA . SER A 1 277 ? -15.679 -11.331 76.088 1.00 55.47 277 SER A CA 1
ATOM 2199 C C . SER A 1 277 ? -16.210 -10.671 77.365 1.00 55.47 277 SER A C 1
ATOM 2201 O O . SER A 1 277 ? -15.683 -9.632 77.773 1.00 55.47 277 SER A O 1
ATOM 2203 N N . GLU A 1 278 ? -17.243 -11.282 77.954 1.00 44.22 278 GLU A N 1
ATOM 2204 C CA . GLU A 1 278 ? -17.642 -11.117 79.364 1.00 44.22 278 GLU A CA 1
ATOM 2205 C C . GLU A 1 278 ? -16.589 -11.684 80.329 1.00 44.22 278 GLU A C 1
ATOM 2207 O O . GLU A 1 278 ? -15.919 -12.683 79.969 1.00 44.22 278 GLU A O 1
#

pLDDT: mean 80.17, std 21.38, range [23.75, 98.38]

Organism: NCBI:txid118060

Foldseek 3Di:
DDDDDDDDPDDDDPPPPDDDPPDDPPPPPPDDDDDDDPVVVVLVVLLVVLLVVLLVLLVVLVVLLCQQAPDPSLQHGQPPDDPVSLVVSVVSLVPRDQDCVSSVHDPVSDDPSSVSSNVSSVVSVVSSVVVVLLVVLLVLLCVFWPDRDNTLLPDDLVVTAGDPPDDPVSLVVSLVSQDPSVGSNSVSSVSNSVSSHVLNVLLVVLVVLLCQQDDPLAGDPSLDPVSLVVSVVSLVVNPDPVSSVVSVVSSVSSVVNVVCVVVVVDPPDDDDPPDDDD

Sequence (278 aa):
MLKFEGFGREKVKKIIYIIVIIGSIGICFLGIRSNMDQEYQRKVDYAKSTIKNETAKVKRIDKQIQQLYQDDQEDFLMEPIDEEIVKNIERDIRTLKTEAVDFGLKETDFSNEFVEVIQGEQELSTKMADIEYKRAIQKKIVEHIVEAPVDWSVSSPDDIVIKETASNAVISQIHNEITKNESGWDKAMVACLNEMEAQVKQYTELKQSITAMSQDGVLTSSATMENFLLAISQLELIKNETLKQELSDQIDVIDGLLEKQALGVIATTGQEEVLPSE

Radius of gyration: 33.49 Å; chains: 1; bounding box: 67×65×127 Å